Protein AF-A0A158RES5-F1 (afdb_monomer)

Mean predicted aligned error: 5.34 Å

Structure (mmCIF, N/CA/C/O backbone):
data_AF-A0A158RES5-F1
#
_entry.id   AF-A0A158RES5-F1
#
loop_
_atom_site.group_PDB
_atom_site.id
_atom_site.type_symbol
_atom_site.label_atom_id
_atom_site.label_alt_id
_atom_site.label_comp_id
_atom_site.label_asym_id
_atom_site.label_entity_id
_atom_site.label_seq_id
_atom_site.pdbx_PDB_ins_code
_atom_site.Cartn_x
_atom_site.Cartn_y
_atom_site.Cartn_z
_atom_site.occupancy
_atom_site.B_iso_or_equiv
_atom_site.auth_seq_id
_atom_site.auth_comp_id
_atom_site.auth_asym_id
_atom_site.auth_atom_id
_atom_site.pdbx_PDB_model_num
ATOM 1 N N . MET A 1 1 ? 15.993 -7.087 -21.458 1.00 56.41 1 MET A N 1
ATOM 2 C CA . MET A 1 1 ? 15.256 -6.931 -20.179 1.00 56.41 1 MET A CA 1
ATOM 3 C C . MET A 1 1 ? 13.741 -7.045 -20.355 1.00 56.41 1 MET A C 1
ATOM 5 O O . MET A 1 1 ? 13.146 -7.804 -19.610 1.00 56.41 1 MET A O 1
ATOM 9 N N . LEU A 1 2 ? 13.114 -6.375 -21.338 1.00 61.41 2 LEU A N 1
ATOM 10 C CA . LEU A 1 2 ? 11.662 -6.517 -21.583 1.00 61.41 2 LEU A CA 1
ATOM 11 C C . LEU A 1 2 ? 11.231 -7.949 -21.962 1.00 61.41 2 LEU A C 1
ATOM 13 O O . LEU A 1 2 ? 10.140 -8.362 -21.585 1.00 61.41 2 LEU A O 1
ATOM 17 N N . LEU A 1 3 ? 12.091 -8.709 -22.654 1.00 82.56 3 LEU A N 1
ATOM 18 C CA . LEU A 1 3 ? 11.831 -10.115 -22.995 1.00 82.56 3 LEU A CA 1
ATOM 19 C C . LEU A 1 3 ? 11.731 -11.003 -21.743 1.00 82.56 3 LEU A C 1
ATOM 21 O O . LEU A 1 3 ? 10.726 -11.679 -21.580 1.00 82.56 3 LEU A O 1
ATOM 25 N N . LEU A 1 4 ? 12.687 -10.886 -20.812 1.00 92.56 4 LEU A N 1
ATOM 26 C CA . LEU A 1 4 ? 12.715 -11.667 -19.566 1.00 92.56 4 LEU A CA 1
ATOM 27 C C . LEU A 1 4 ? 11.441 -11.492 -18.729 1.00 92.56 4 LEU A C 1
ATOM 29 O O . LEU A 1 4 ? 10.850 -12.469 -18.288 1.00 92.56 4 LEU A O 1
ATOM 33 N N . VAL A 1 5 ? 10.990 -10.250 -18.523 1.00 94.25 5 VAL A N 1
ATOM 34 C CA . VAL A 1 5 ? 9.768 -9.997 -17.737 1.00 94.25 5 VAL A CA 1
ATOM 35 C C . VAL A 1 5 ? 8.529 -10.515 -18.468 1.00 94.25 5 VAL A C 1
ATOM 37 O O . VAL A 1 5 ? 7.623 -11.047 -17.836 1.00 94.25 5 VAL A O 1
ATOM 40 N N . SER A 1 6 ? 8.487 -10.385 -19.798 1.00 94.06 6 SER A N 1
ATOM 41 C CA . SER A 1 6 ? 7.347 -10.860 -20.593 1.00 94.06 6 SER A CA 1
ATOM 42 C C . SER A 1 6 ? 7.199 -12.381 -20.534 1.00 94.06 6 SER A C 1
ATOM 44 O O . SER A 1 6 ? 6.080 -12.866 -20.417 1.00 94.06 6 SER A O 1
ATOM 46 N N . GLU A 1 7 ? 8.314 -13.110 -20.573 1.00 94.62 7 GLU A N 1
ATOM 47 C CA . GLU A 1 7 ? 8.351 -14.571 -20.472 1.00 94.62 7 GLU A CA 1
ATOM 48 C C . GLU A 1 7 ? 7.876 -15.048 -19.094 1.00 94.62 7 GLU A C 1
ATOM 50 O O . GLU A 1 7 ? 6.905 -15.798 -19.013 1.00 94.62 7 GLU A O 1
ATOM 55 N N . VAL A 1 8 ? 8.432 -14.491 -18.008 1.00 95.75 8 VAL A N 1
ATOM 56 C CA . VAL A 1 8 ? 7.995 -14.799 -16.632 1.00 95.75 8 VAL A CA 1
ATOM 57 C C . VAL A 1 8 ? 6.494 -14.563 -16.445 1.00 95.75 8 VAL A C 1
ATOM 59 O O . VAL A 1 8 ? 5.806 -15.382 -15.839 1.00 95.75 8 VAL A O 1
ATOM 62 N N . LEU A 1 9 ? 5.960 -13.453 -16.967 1.00 96.25 9 LEU A N 1
ATOM 63 C CA . LEU A 1 9 ? 4.530 -13.159 -16.866 1.00 96.25 9 LEU A CA 1
ATOM 64 C C . LEU A 1 9 ? 3.676 -14.130 -17.693 1.00 96.25 9 LEU A C 1
ATOM 66 O O . LEU A 1 9 ? 2.599 -14.512 -17.246 1.00 96.25 9 LEU A O 1
ATOM 70 N N . SER A 1 10 ? 4.150 -14.566 -18.863 1.00 95.19 10 SER A N 1
ATOM 71 C CA . SER A 1 10 ? 3.418 -15.530 -19.695 1.00 95.19 10 SER A CA 1
ATOM 72 C C . SER A 1 10 ? 3.285 -16.910 -19.040 1.00 95.19 10 SER A C 1
ATOM 74 O O . SER A 1 10 ? 2.313 -17.619 -19.294 1.00 95.19 10 SER A O 1
ATOM 76 N N . GLU A 1 11 ? 4.216 -17.256 -18.149 1.00 96.31 11 GLU A N 1
ATOM 77 C CA . GLU A 1 11 ? 4.260 -18.542 -17.449 1.00 96.31 11 GLU A CA 1
ATOM 78 C C . GLU A 1 11 ? 3.623 -18.511 -16.049 1.00 96.31 11 GLU A C 1
ATOM 80 O O . GLU A 1 11 ? 3.346 -19.565 -15.478 1.00 96.31 11 GLU A O 1
ATOM 85 N N . CYS A 1 12 ? 3.361 -17.333 -15.466 1.00 95.69 12 CYS A N 1
ATOM 86 C CA . CYS A 1 12 ? 2.989 -17.232 -14.047 1.00 95.69 12 CYS A CA 1
ATOM 87 C C . CYS A 1 12 ? 1.551 -17.677 -13.720 1.00 95.69 12 CYS A C 1
ATOM 89 O O . CYS A 1 12 ? 1.225 -17.879 -12.550 1.00 95.69 12 CYS A O 1
ATOM 91 N N . GLY A 1 13 ? 0.677 -17.805 -14.725 1.00 96.12 13 GLY A N 1
ATOM 92 C CA . GLY A 1 13 ? -0.711 -18.257 -14.557 1.00 96.12 13 GLY A CA 1
ATOM 93 C C . GLY A 1 13 ? -1.642 -17.280 -13.822 1.00 96.12 13 GLY A C 1
ATOM 94 O O . GLY A 1 13 ? -2.779 -17.638 -13.514 1.00 96.12 13 GLY A O 1
ATOM 95 N N . VAL A 1 14 ? -1.196 -16.050 -13.546 1.00 95.88 14 VAL A N 1
ATOM 96 C CA . VAL A 1 14 ? -1.985 -14.999 -12.880 1.00 95.88 14 VAL A CA 1
ATOM 97 C C . VAL A 1 14 ? -2.350 -13.915 -13.898 1.00 95.88 14 VAL A C 1
ATOM 99 O O . VAL A 1 14 ? -1.476 -13.507 -14.655 1.00 95.88 14 VAL A O 1
ATOM 102 N N . PRO A 1 15 ? -3.592 -13.392 -13.934 1.00 97.19 15 PRO A N 1
ATOM 103 C CA . PRO A 1 15 ? -3.931 -12.257 -14.791 1.00 97.19 15 PRO A CA 1
ATOM 104 C C . PRO A 1 15 ? -3.042 -11.043 -14.501 1.00 97.19 15 PRO A C 1
ATOM 106 O O . PRO A 1 15 ? -2.903 -10.628 -13.351 1.00 97.19 15 PRO A O 1
ATOM 109 N N . TYR A 1 16 ? -2.465 -10.450 -15.545 1.00 97.38 16 TYR A N 1
ATOM 110 C CA . TYR A 1 16 ? -1.537 -9.331 -15.411 1.00 97.38 16 TYR A CA 1
ATOM 111 C C . TYR A 1 16 ? -1.765 -8.263 -16.480 1.00 97.38 16 TYR A C 1
ATOM 113 O O . TYR A 1 16 ? -2.372 -8.491 -17.523 1.00 97.38 16 TYR A O 1
ATOM 121 N N . THR A 1 17 ? -1.228 -7.073 -16.226 1.00 97.44 17 THR A N 1
ATOM 122 C CA . THR A 1 17 ? -1.008 -6.047 -17.246 1.00 97.44 17 THR A CA 1
ATOM 123 C C . THR A 1 17 ? 0.456 -5.637 -17.189 1.00 97.44 17 THR A C 1
ATOM 125 O O . THR A 1 17 ? 0.935 -5.160 -16.163 1.00 97.44 17 THR A O 1
ATOM 128 N N . HIS A 1 18 ? 1.182 -5.847 -18.287 1.00 97.00 18 HIS A N 1
ATOM 129 C CA . HIS A 1 18 ? 2.601 -5.517 -18.370 1.00 97.00 18 HIS A CA 1
ATOM 130 C C . HIS A 1 18 ? 2.767 -4.053 -18.798 1.00 97.00 18 HIS A C 1
ATOM 132 O O . HIS A 1 18 ? 2.520 -3.692 -19.948 1.00 97.00 18 HIS A O 1
ATOM 138 N N . LEU A 1 19 ? 3.175 -3.202 -17.856 1.00 97.19 19 LEU A N 1
ATOM 139 C CA . LEU A 1 19 ? 3.424 -1.778 -18.074 1.00 97.19 19 LEU A CA 1
ATOM 140 C C . LEU A 1 19 ? 4.908 -1.457 -17.911 1.00 97.19 19 LEU A C 1
ATOM 142 O O . LEU A 1 19 ? 5.635 -2.131 -17.187 1.00 97.19 19 LEU A O 1
ATOM 146 N N . PHE A 1 20 ? 5.345 -0.365 -18.534 1.00 95.88 20 PHE A N 1
ATOM 147 C CA . PHE A 1 20 ? 6.705 0.142 -18.398 1.00 95.88 20 PHE A CA 1
ATOM 148 C C . PHE A 1 20 ? 6.708 1.662 -18.223 1.00 95.88 20 PHE A C 1
ATOM 150 O O . PHE A 1 20 ? 5.947 2.389 -18.866 1.00 95.88 20 PHE A O 1
ATOM 157 N N . ALA A 1 21 ? 7.609 2.140 -17.367 1.00 94.88 21 ALA A N 1
ATOM 158 C CA . ALA A 1 21 ? 7.950 3.547 -17.242 1.00 94.88 21 ALA A CA 1
ATOM 159 C C . ALA A 1 21 ? 9.436 3.685 -16.906 1.00 94.88 21 ALA A C 1
ATOM 161 O O . ALA A 1 21 ? 9.950 3.000 -16.018 1.00 94.88 21 ALA A O 1
ATOM 162 N N . MET A 1 22 ? 10.125 4.596 -17.591 1.00 92.38 22 MET A N 1
ATOM 163 C CA . MET A 1 22 ? 11.518 4.907 -17.293 1.00 92.38 22 MET A CA 1
ATOM 164 C C . MET A 1 22 ? 11.594 5.877 -16.112 1.00 92.38 22 MET A C 1
ATOM 166 O O . MET A 1 22 ? 10.959 6.932 -16.116 1.00 92.38 22 MET A O 1
ATOM 170 N N . SER A 1 23 ? 12.395 5.541 -15.102 1.00 89.12 23 SER A N 1
ATOM 171 C CA . SER A 1 23 ? 12.674 6.467 -14.005 1.00 89.12 23 SER A CA 1
ATOM 172 C C . SER A 1 23 ? 13.553 7.621 -14.504 1.00 89.12 23 SER A C 1
ATOM 174 O O . SER A 1 23 ? 14.585 7.362 -15.127 1.00 89.12 23 SER A O 1
ATOM 176 N N . PRO A 1 24 ? 13.210 8.890 -14.219 1.00 85.19 24 PRO A N 1
ATOM 177 C CA . PRO A 1 24 ? 14.025 10.021 -14.642 1.00 85.19 24 PRO A CA 1
ATOM 178 C C . PRO A 1 24 ? 15.395 9.993 -13.955 1.00 85.19 24 PRO A C 1
ATOM 180 O O . PRO A 1 24 ? 15.509 9.679 -12.766 1.00 85.19 24 PRO A O 1
ATOM 183 N N . PHE A 1 25 ? 16.442 10.386 -14.683 1.00 79.44 25 PHE A N 1
ATOM 184 C CA . PHE A 1 25 ? 17.778 10.525 -14.108 1.00 79.44 25 PHE A CA 1
ATOM 185 C C . PHE A 1 25 ? 17.800 11.640 -13.051 1.00 79.44 25 PHE A C 1
ATOM 187 O O . PHE A 1 25 ? 17.408 12.775 -13.320 1.00 79.44 25 PHE A O 1
ATOM 194 N N . ARG A 1 26 ? 18.283 11.339 -11.837 1.00 71.56 26 ARG A N 1
ATOM 195 C CA . ARG A 1 26 ? 18.435 12.325 -10.752 1.00 71.56 26 ARG A CA 1
ATOM 196 C C . ARG A 1 26 ? 19.781 12.176 -10.043 1.00 71.56 26 ARG A C 1
ATOM 198 O O . ARG A 1 26 ? 20.106 11.098 -9.557 1.00 71.56 26 ARG A O 1
ATOM 205 N N . ARG A 1 27 ? 20.529 13.286 -9.930 1.00 61.66 27 ARG A N 1
ATOM 206 C CA . ARG A 1 27 ? 21.869 13.346 -9.299 1.00 61.66 27 ARG A CA 1
ATOM 207 C C . ARG A 1 27 ? 21.879 13.224 -7.771 1.00 61.66 27 ARG A C 1
ATOM 209 O O . ARG A 1 27 ? 22.915 12.873 -7.227 1.00 61.66 27 ARG A O 1
ATOM 216 N N . ARG A 1 28 ? 20.790 13.579 -7.075 1.00 68.94 28 ARG A N 1
ATOM 217 C CA . ARG A 1 28 ? 20.762 13.674 -5.598 1.00 68.94 28 ARG A CA 1
ATOM 218 C C . ARG A 1 28 ? 20.103 12.459 -4.939 1.00 68.94 28 ARG A C 1
ATOM 220 O O . ARG A 1 28 ? 20.790 11.518 -4.571 1.00 68.94 28 ARG A O 1
ATOM 227 N N . LYS A 1 29 ? 18.773 12.476 -4.783 1.00 63.56 29 LYS A N 1
ATOM 228 C CA . LYS A 1 29 ? 18.003 11.387 -4.159 1.00 63.56 29 LYS A CA 1
ATOM 229 C C . LYS A 1 29 ? 17.303 10.555 -5.226 1.00 63.56 29 LYS A C 1
ATOM 231 O O . LYS A 1 29 ? 16.537 11.092 -6.027 1.00 63.56 29 LYS A O 1
ATOM 236 N N . ARG A 1 30 ? 17.558 9.247 -5.219 1.00 68.00 30 ARG A N 1
ATOM 237 C CA . ARG A 1 30 ? 16.837 8.279 -6.048 1.00 68.00 30 ARG A CA 1
ATOM 238 C C . ARG A 1 30 ? 15.548 7.886 -5.332 1.00 68.00 30 ARG A C 1
ATOM 240 O O . ARG A 1 30 ? 15.571 7.002 -4.485 1.00 68.00 30 ARG A O 1
ATOM 247 N N . VAL A 1 31 ? 14.443 8.547 -5.671 1.00 79.62 31 VAL A N 1
ATOM 248 C CA . VAL A 1 31 ? 13.109 7.996 -5.394 1.00 79.62 31 VAL A CA 1
ATOM 249 C C . VAL A 1 31 ? 12.902 6.839 -6.362 1.00 79.62 31 VAL A C 1
ATOM 251 O O . VAL A 1 31 ? 13.029 7.027 -7.574 1.00 79.62 31 VAL A O 1
ATOM 254 N N . ARG A 1 32 ? 12.672 5.639 -5.831 1.00 86.12 32 ARG A N 1
ATOM 255 C CA . ARG A 1 32 ? 12.447 4.429 -6.627 1.00 86.12 32 ARG A CA 1
ATOM 256 C C . ARG A 1 32 ? 10.947 4.192 -6.777 1.00 86.12 32 ARG A C 1
ATOM 258 O O . ARG A 1 32 ? 10.169 4.547 -5.895 1.00 86.12 32 ARG A O 1
ATOM 265 N N . GLY A 1 33 ? 10.542 3.626 -7.908 1.00 90.81 33 GLY A N 1
ATOM 266 C CA . GLY A 1 33 ? 9.168 3.176 -8.127 1.00 90.81 33 GLY A CA 1
ATOM 267 C C . GLY A 1 33 ? 8.147 4.260 -8.490 1.00 90.81 33 GLY A C 1
ATOM 268 O O . GLY A 1 33 ? 7.117 3.914 -9.054 1.00 90.81 33 GLY A O 1
ATOM 269 N N . SER A 1 34 ? 8.382 5.560 -8.243 1.00 93.88 34 SER A N 1
ATOM 270 C CA . SER A 1 34 ? 7.344 6.590 -8.474 1.00 93.88 34 SER A CA 1
ATOM 271 C C . SER A 1 34 ? 6.824 6.634 -9.915 1.00 93.88 34 SER A C 1
ATOM 273 O O . SER A 1 34 ? 5.619 6.761 -10.118 1.00 93.88 34 SER A O 1
ATOM 275 N N . ALA A 1 35 ? 7.698 6.501 -10.923 1.00 94.44 35 ALA A N 1
ATOM 276 C CA . ALA A 1 35 ? 7.275 6.487 -12.328 1.00 94.44 35 ALA A CA 1
ATOM 277 C C . ALA A 1 35 ? 6.365 5.285 -12.625 1.00 94.44 35 ALA A C 1
ATOM 279 O O . ALA A 1 35 ? 5.349 5.416 -13.301 1.00 94.44 35 ALA A O 1
ATOM 280 N N . GLN A 1 36 ? 6.735 4.124 -12.087 1.00 96.56 36 GLN A N 1
ATOM 281 C CA . GLN A 1 36 ? 6.081 2.842 -12.319 1.00 96.56 36 GLN A CA 1
ATOM 282 C C . GLN A 1 36 ? 4.740 2.768 -11.579 1.00 96.56 36 GLN A C 1
ATOM 284 O O . GLN A 1 36 ? 3.725 2.444 -12.191 1.00 96.56 36 GLN A O 1
ATOM 289 N N . ARG A 1 37 ? 4.698 3.187 -10.306 1.00 97.56 37 ARG A N 1
ATOM 290 C CA . ARG A 1 37 ? 3.453 3.315 -9.532 1.00 97.56 37 ARG A CA 1
ATOM 291 C C . ARG A 1 37 ? 2.481 4.282 -10.208 1.00 97.56 37 ARG A C 1
ATOM 293 O O . ARG A 1 37 ? 1.310 3.956 -10.373 1.00 97.56 37 ARG A O 1
ATOM 300 N N . ASN A 1 38 ? 2.969 5.431 -10.685 1.00 97.56 38 ASN A N 1
ATOM 301 C CA . ASN A 1 38 ? 2.143 6.377 -11.442 1.00 97.56 38 ASN A CA 1
ATOM 302 C C . ASN A 1 38 ? 1.619 5.786 -12.758 1.00 97.56 38 ASN A C 1
ATOM 304 O O . ASN A 1 38 ? 0.492 6.093 -13.138 1.00 97.56 38 ASN A O 1
ATOM 308 N N . LYS A 1 39 ? 2.393 4.925 -13.433 1.00 98.06 39 LYS A N 1
ATOM 309 C CA . LYS A 1 39 ? 1.930 4.236 -14.645 1.00 98.06 39 LYS A CA 1
ATOM 310 C C . LYS A 1 39 ? 0.798 3.250 -14.346 1.00 98.06 39 LYS A C 1
ATOM 312 O O . LYS A 1 39 ? -0.164 3.193 -15.104 1.00 98.06 39 LYS A O 1
ATOM 317 N N . GLY A 1 40 ? 0.870 2.544 -13.216 1.00 98.19 40 GLY A N 1
ATOM 318 C CA . GLY A 1 40 ? -0.236 1.723 -12.713 1.00 98.19 40 GLY A CA 1
ATOM 319 C C . GLY A 1 40 ? -1.486 2.550 -12.394 1.00 98.19 40 GLY A C 1
ATOM 320 O O . GLY A 1 40 ? -2.582 2.197 -12.819 1.00 98.19 40 GLY A O 1
ATOM 321 N N . ILE A 1 41 ? -1.328 3.700 -11.726 1.00 98.12 41 ILE A N 1
ATOM 322 C CA . ILE A 1 41 ? -2.441 4.625 -11.439 1.00 98.12 41 ILE A CA 1
ATOM 323 C C . ILE A 1 41 ? -3.089 5.147 -12.735 1.00 98.12 41 ILE A C 1
ATOM 325 O O . ILE A 1 41 ? -4.313 5.203 -12.835 1.00 98.12 41 ILE A O 1
ATOM 329 N N . GLU A 1 42 ? -2.292 5.522 -13.741 1.00 98.06 42 GLU A N 1
ATOM 330 C CA . GLU A 1 42 ? -2.791 5.937 -15.061 1.00 98.06 42 GLU A CA 1
ATOM 331 C C . GLU A 1 42 ? -3.593 4.817 -15.742 1.00 98.06 42 GLU A C 1
ATOM 333 O O . GLU A 1 42 ? -4.668 5.062 -16.294 1.00 98.06 42 GLU A O 1
ATOM 338 N N . TRP A 1 43 ? -3.110 3.577 -15.658 1.00 98.12 43 TRP A N 1
ATOM 339 C CA . TRP A 1 43 ? -3.823 2.428 -16.202 1.00 98.12 43 TRP A CA 1
ATOM 340 C C . TRP A 1 43 ? -5.179 2.222 -15.513 1.00 98.12 43 TRP A C 1
ATOM 342 O O . TRP A 1 43 ? -6.192 2.116 -16.196 1.00 98.12 43 TRP A O 1
ATOM 352 N N . ILE A 1 44 ? -5.230 2.295 -14.178 1.00 97.06 44 ILE A N 1
ATOM 353 C CA . ILE A 1 44 ? -6.484 2.195 -13.406 1.00 97.06 44 ILE A CA 1
ATOM 354 C C . ILE A 1 44 ? -7.489 3.277 -13.828 1.00 97.06 44 ILE A C 1
ATOM 356 O O . ILE A 1 44 ? -8.676 3.003 -13.969 1.00 97.06 44 ILE A O 1
ATOM 360 N N . ARG A 1 45 ? -7.027 4.508 -14.075 1.00 96.50 45 ARG A N 1
ATOM 361 C CA . ARG A 1 45 ? -7.891 5.620 -14.519 1.00 96.50 45 ARG A CA 1
ATOM 362 C C . ARG A 1 45 ? -8.484 5.418 -15.907 1.00 96.50 45 ARG A C 1
ATOM 364 O O . ARG A 1 45 ? -9.576 5.902 -16.177 1.00 96.50 45 ARG A O 1
ATOM 371 N N . THR A 1 46 ? -7.745 4.751 -16.785 1.00 96.81 46 THR A N 1
ATOM 372 C CA . THR A 1 46 ? -8.180 4.454 -18.158 1.00 96.81 46 THR A CA 1
ATOM 373 C C . THR A 1 46 ? -8.982 3.155 -18.253 1.00 96.81 46 THR A C 1
ATOM 375 O O . THR A 1 46 ? -9.626 2.922 -19.271 1.00 96.81 46 THR A O 1
ATOM 378 N N . HIS A 1 47 ? -9.003 2.359 -17.179 1.00 96.31 47 HIS A N 1
ATOM 379 C CA . HIS A 1 47 ? -9.764 1.115 -17.045 1.00 96.31 47 HIS A CA 1
ATOM 380 C C . HIS A 1 47 ? -10.597 1.134 -15.750 1.00 96.31 47 HIS A C 1
ATOM 382 O O . HIS A 1 47 ? -10.400 0.289 -14.871 1.00 96.31 47 HIS A O 1
ATOM 388 N N . PRO A 1 48 ? -11.495 2.124 -15.574 1.00 92.94 48 PRO A N 1
ATOM 389 C CA . PRO A 1 48 ? -12.275 2.237 -14.354 1.00 92.94 48 PRO A CA 1
ATOM 390 C C . PRO A 1 48 ? -13.211 1.035 -14.203 1.00 92.94 48 PRO A C 1
ATOM 392 O O . PRO A 1 48 ? -13.847 0.593 -15.160 1.00 92.94 48 PRO A O 1
ATOM 395 N N . LEU A 1 49 ? -13.322 0.536 -12.974 1.00 92.44 49 LEU A N 1
ATOM 396 C CA . LEU A 1 49 ? -14.263 -0.530 -12.648 1.00 92.44 49 LEU A CA 1
ATOM 397 C C . LEU A 1 49 ? -15.715 -0.033 -12.752 1.00 92.44 49 LEU A C 1
ATOM 399 O O . LEU A 1 49 ? -15.984 1.136 -12.442 1.00 92.44 49 LEU A O 1
ATOM 403 N N . PRO A 1 50 ? -16.668 -0.908 -13.123 1.00 93.38 50 PRO A N 1
ATOM 404 C CA . PRO A 1 50 ? -18.089 -0.603 -13.030 1.00 93.38 50 PRO A CA 1
ATOM 405 C C . PRO A 1 50 ? -18.479 -0.151 -11.618 1.00 93.38 50 PRO A C 1
ATOM 407 O O . PRO A 1 50 ? -17.944 -0.636 -10.624 1.00 93.38 50 PRO A O 1
ATOM 410 N N . ASN A 1 51 ? -19.480 0.727 -11.503 1.00 87.06 51 ASN A N 1
ATOM 411 C CA . ASN A 1 51 ? -19.946 1.236 -10.202 1.00 87.06 51 ASN A CA 1
ATOM 412 C C . ASN A 1 51 ? -20.469 0.142 -9.250 1.00 87.06 51 ASN A C 1
ATOM 414 O O . ASN A 1 51 ? -20.604 0.396 -8.054 1.00 87.06 51 ASN A O 1
ATOM 418 N N . THR A 1 52 ? -20.797 -1.036 -9.782 1.00 91.44 52 THR A N 1
ATOM 419 C CA . THR A 1 52 ? -21.252 -2.225 -9.051 1.00 91.44 52 THR A CA 1
ATOM 420 C C . THR A 1 52 ? -20.107 -3.080 -8.513 1.00 91.44 52 THR A C 1
ATOM 422 O O . THR A 1 52 ? -20.351 -3.994 -7.731 1.00 91.44 52 THR A O 1
ATOM 425 N N . GLU A 1 53 ? -18.870 -2.810 -8.927 1.00 92.50 53 GLU A N 1
ATOM 426 C CA . GLU A 1 53 ? -17.691 -3.582 -8.555 1.00 92.50 53 GLU A CA 1
ATOM 427 C C . GLU A 1 53 ? -16.793 -2.815 -7.585 1.00 92.50 53 GLU A C 1
ATOM 429 O O . GLU A 1 53 ? -16.757 -1.583 -7.537 1.00 92.50 53 GLU A O 1
ATOM 434 N N . LYS A 1 54 ? -16.040 -3.579 -6.792 1.00 93.81 54 LYS A N 1
ATOM 435 C CA . LYS A 1 54 ? -15.094 -3.060 -5.809 1.00 93.81 54 LYS A CA 1
ATOM 436 C C . LYS A 1 54 ? -13.699 -3.572 -6.135 1.00 93.81 54 LYS A C 1
ATOM 438 O O . LYS A 1 54 ? -13.464 -4.776 -6.129 1.00 93.81 54 LYS A O 1
ATOM 443 N N . GLY A 1 55 ? -12.779 -2.643 -6.372 1.00 96.75 55 GLY A N 1
ATOM 444 C CA . GLY A 1 55 ? -11.360 -2.927 -6.566 1.00 96.75 55 GLY A CA 1
ATOM 445 C C . GLY A 1 55 ? -10.519 -2.323 -5.458 1.00 96.75 55 GLY A C 1
ATOM 446 O O . GLY A 1 55 ? -10.829 -1.242 -4.957 1.00 96.75 55 GLY A O 1
ATOM 447 N N . ILE A 1 56 ? -9.437 -3.008 -5.107 1.00 98.31 56 ILE A N 1
ATOM 448 C CA . ILE A 1 56 ? -8.470 -2.570 -4.101 1.00 98.31 56 ILE A CA 1
ATOM 449 C C . ILE A 1 56 ? -7.111 -2.420 -4.772 1.00 98.31 56 ILE A C 1
ATOM 451 O O . ILE A 1 56 ? -6.702 -3.276 -5.553 1.00 98.31 56 ILE A O 1
ATOM 455 N N . VAL A 1 57 ? -6.420 -1.329 -4.462 1.00 98.56 57 VAL A N 1
ATOM 456 C CA . VAL A 1 57 ? -5.049 -1.070 -4.895 1.00 98.56 57 VAL A CA 1
ATOM 457 C C . VAL A 1 57 ? -4.134 -1.222 -3.694 1.00 98.56 57 VAL A C 1
ATOM 459 O O . VAL A 1 57 ? -4.314 -0.551 -2.676 1.00 98.56 57 VAL A O 1
ATOM 462 N N . PHE A 1 58 ? -3.138 -2.086 -3.850 1.00 98.69 58 PHE A N 1
ATOM 463 C CA . PHE A 1 58 ? -2.054 -2.301 -2.905 1.00 98.69 58 PHE A CA 1
ATOM 464 C C . PHE A 1 58 ? -0.720 -2.105 -3.630 1.00 98.69 58 PHE A C 1
ATOM 466 O O . PHE A 1 58 ? -0.515 -2.667 -4.707 1.00 98.69 58 PHE A O 1
ATOM 473 N N . PHE A 1 59 ? 0.168 -1.282 -3.074 1.00 98.19 59 PHE A N 1
ATOM 474 C CA . PHE A 1 59 ? 1.486 -1.022 -3.652 1.00 98.19 59 PHE A CA 1
ATOM 475 C C . PHE A 1 59 ? 2.497 -2.024 -3.087 1.00 98.19 59 PHE A C 1
ATOM 477 O O . PHE A 1 59 ? 3.045 -1.810 -2.010 1.00 98.19 59 PHE A O 1
ATOM 484 N N . ALA A 1 60 ? 2.719 -3.118 -3.818 1.00 97.94 60 ALA A N 1
ATOM 485 C CA . ALA A 1 60 ? 3.643 -4.181 -3.436 1.00 97.94 60 ALA A CA 1
ATOM 486 C C . ALA A 1 60 ? 4.983 -4.049 -4.180 1.00 97.94 60 ALA A C 1
ATOM 488 O O . ALA A 1 60 ? 5.014 -4.152 -5.408 1.00 97.94 60 ALA A O 1
ATOM 489 N N . ASP A 1 61 ? 6.069 -3.806 -3.444 1.00 96.75 61 ASP A N 1
ATOM 490 C CA . ASP A 1 61 ? 7.433 -3.843 -3.979 1.00 96.75 61 ASP A CA 1
ATOM 491 C C . ASP A 1 61 ? 7.888 -5.314 -4.156 1.00 96.75 61 ASP A C 1
ATOM 493 O O . ASP A 1 61 ? 7.387 -6.227 -3.498 1.00 96.75 61 ASP A O 1
ATOM 497 N N . ASP A 1 62 ? 8.803 -5.567 -5.093 1.00 96.50 62 ASP A N 1
ATOM 498 C CA . ASP A 1 62 ? 9.137 -6.910 -5.601 1.00 96.50 62 ASP A CA 1
ATOM 499 C C . ASP A 1 62 ? 10.038 -7.749 -4.680 1.00 96.50 62 ASP A C 1
ATOM 501 O O . ASP A 1 62 ? 10.188 -8.953 -4.889 1.00 96.50 62 ASP A O 1
ATOM 505 N N . ASP A 1 63 ? 10.632 -7.132 -3.661 1.00 96.81 63 ASP A N 1
ATOM 506 C CA . ASP A 1 63 ? 11.559 -7.761 -2.718 1.00 96.81 63 ASP A CA 1
ATOM 507 C C . ASP A 1 63 ? 10.952 -8.051 -1.339 1.00 96.81 63 ASP A C 1
ATOM 509 O O . ASP A 1 63 ? 11.550 -8.776 -0.541 1.00 96.81 63 ASP A O 1
ATOM 513 N N . ASN A 1 64 ? 9.769 -7.502 -1.071 1.00 98.38 64 ASN A N 1
ATOM 514 C CA . ASN A 1 64 ? 9.037 -7.662 0.176 1.00 98.38 64 ASN A CA 1
ATOM 515 C C . ASN A 1 64 ? 8.468 -9.086 0.321 1.00 98.38 64 ASN A C 1
ATOM 517 O O . ASN A 1 64 ? 8.362 -9.864 -0.627 1.00 98.38 64 ASN A O 1
ATOM 521 N N . THR A 1 65 ? 8.049 -9.439 1.537 1.00 98.69 65 THR A N 1
ATOM 522 C CA . THR A 1 65 ? 7.411 -10.729 1.832 1.00 98.69 65 THR A CA 1
ATOM 523 C C . THR A 1 65 ? 5.977 -10.524 2.300 1.00 98.69 65 THR A C 1
ATOM 525 O O . THR A 1 65 ? 5.719 -9.745 3.219 1.00 98.69 65 THR A O 1
ATOM 528 N N . TYR A 1 66 ? 5.050 -11.268 1.695 1.00 98.62 66 TYR A N 1
ATOM 529 C CA . TYR A 1 66 ? 3.611 -11.134 1.912 1.00 98.62 66 TYR A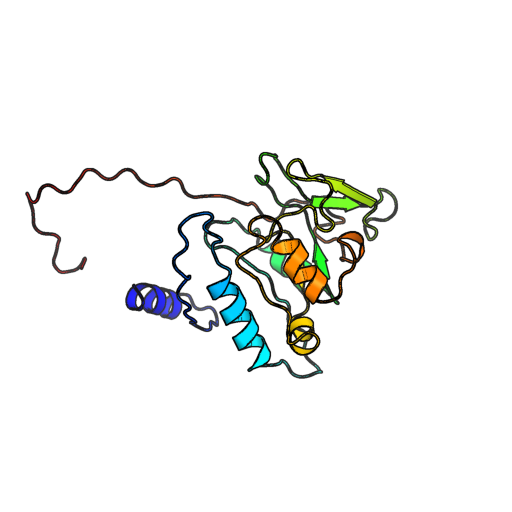 CA 1
ATOM 530 C C . TYR A 1 66 ? 3.009 -12.460 2.376 1.00 98.62 66 TYR A C 1
ATOM 532 O O . TYR A 1 66 ? 3.065 -13.460 1.659 1.00 98.62 66 TYR A O 1
ATOM 540 N N . ASP A 1 67 ? 2.402 -12.474 3.561 1.00 98.62 67 ASP A N 1
ATOM 541 C CA . ASP A 1 67 ? 1.547 -13.584 3.979 1.00 98.62 67 ASP A CA 1
ATOM 542 C C . ASP A 1 67 ? 0.234 -13.526 3.182 1.00 98.62 67 ASP A C 1
ATOM 544 O O . ASP A 1 67 ? -0.412 -12.475 3.188 1.00 98.62 67 ASP A O 1
ATOM 548 N N . PRO A 1 68 ? -0.226 -14.618 2.538 1.00 98.31 68 PRO A N 1
ATOM 549 C CA . PRO A 1 68 ? -1.442 -14.602 1.725 1.00 98.31 68 PRO A CA 1
ATOM 550 C C . PRO A 1 68 ? -2.692 -14.055 2.433 1.00 98.31 68 PRO A C 1
ATOM 552 O O . PRO A 1 68 ? -3.598 -13.531 1.780 1.00 98.31 68 PRO A O 1
ATOM 555 N N . ARG A 1 69 ? -2.751 -14.130 3.769 1.00 98.56 69 ARG A N 1
ATOM 556 C CA . ARG A 1 69 ? -3.859 -13.585 4.564 1.00 98.56 69 ARG A CA 1
ATOM 557 C C . ARG A 1 69 ? -4.007 -12.074 4.408 1.00 98.56 69 ARG A C 1
ATOM 559 O O . ARG A 1 69 ? -5.133 -11.592 4.494 1.00 98.56 69 ARG A O 1
ATOM 566 N N . ILE A 1 70 ? -2.941 -11.328 4.101 1.00 98.69 70 ILE A N 1
ATOM 567 C CA . ILE A 1 70 ? -3.050 -9.879 3.881 1.00 98.69 70 ILE A CA 1
ATOM 568 C C . ILE A 1 70 ? -3.994 -9.539 2.721 1.00 98.69 70 ILE A C 1
ATOM 570 O O . ILE A 1 70 ? -4.740 -8.562 2.786 1.00 98.69 70 ILE A O 1
ATOM 574 N N . PHE A 1 71 ? -4.046 -10.384 1.686 1.00 98.38 71 PHE A N 1
ATOM 575 C CA . PHE A 1 71 ? -4.936 -10.189 0.539 1.00 98.38 71 PHE A CA 1
ATOM 576 C C . PHE A 1 71 ? -6.409 -10.455 0.878 1.00 98.38 71 PHE A C 1
ATOM 578 O O . PHE A 1 71 ? -7.300 -9.938 0.201 1.00 98.38 71 PHE A O 1
ATOM 585 N N . ILE A 1 72 ? -6.680 -11.235 1.928 1.00 98.25 72 ILE A N 1
ATOM 586 C CA . ILE A 1 72 ? -8.030 -11.413 2.478 1.00 98.25 72 ILE A CA 1
ATOM 587 C C . ILE A 1 72 ? -8.420 -10.184 3.301 1.00 98.25 72 ILE A C 1
ATOM 589 O O . ILE A 1 72 ? -9.502 -9.634 3.101 1.00 98.25 72 ILE A O 1
ATOM 593 N N . GLU A 1 73 ? -7.511 -9.705 4.152 1.00 98.44 73 GLU A N 1
ATOM 594 C CA . GLU A 1 73 ? -7.711 -8.518 4.990 1.00 98.44 73 GLU A CA 1
ATOM 595 C C . GLU A 1 73 ? -8.060 -7.273 4.154 1.00 98.44 73 GLU A C 1
ATOM 597 O O . GLU A 1 73 ? -9.095 -6.632 4.374 1.00 98.44 73 GLU A O 1
ATOM 602 N N . MET A 1 74 ? -7.246 -6.960 3.137 1.00 98.44 74 MET A N 1
ATOM 603 C CA . MET A 1 74 ? -7.425 -5.752 2.318 1.00 98.44 74 MET A CA 1
ATOM 604 C C . MET A 1 74 ? -8.653 -5.803 1.399 1.00 98.44 74 MET A C 1
ATOM 606 O O . MET A 1 74 ? -9.154 -4.764 0.981 1.00 98.44 74 MET A O 1
ATOM 610 N N . ARG A 1 75 ? -9.190 -6.993 1.086 1.00 97.62 75 ARG A N 1
ATOM 611 C CA . ARG A 1 75 ? -10.342 -7.145 0.174 1.00 97.62 75 ARG A CA 1
ATOM 612 C C . ARG A 1 75 ? -11.590 -6.413 0.680 1.00 97.62 75 ARG A C 1
ATOM 614 O O . ARG A 1 75 ? -12.450 -6.010 -0.101 1.00 97.62 75 ARG A O 1
ATOM 621 N N . THR A 1 76 ? -11.689 -6.233 1.995 1.00 97.00 76 THR A N 1
ATOM 622 C CA . THR A 1 76 ? -12.844 -5.606 2.648 1.00 97.00 76 THR A CA 1
ATOM 623 C C . THR A 1 76 ? -12.749 -4.083 2.758 1.00 97.00 76 THR A C 1
ATOM 625 O O . THR A 1 76 ? -13.755 -3.454 3.077 1.00 97.00 76 THR A O 1
ATOM 628 N N . THR A 1 77 ? -11.610 -3.470 2.431 1.00 98.44 77 THR A N 1
ATOM 629 C CA . THR A 1 77 ? -11.343 -2.026 2.581 1.00 98.44 77 THR A CA 1
ATOM 630 C C . THR A 1 77 ? -12.372 -1.153 1.875 1.00 98.44 77 THR A C 1
ATOM 632 O O . THR A 1 77 ? -12.556 -1.279 0.670 1.00 98.44 77 THR A O 1
ATOM 635 N N . GLN A 1 78 ? -13.080 -0.281 2.590 1.00 97.31 78 GLN A N 1
ATOM 636 C CA . GLN A 1 78 ? -14.107 0.590 2.011 1.00 97.31 78 GLN A CA 1
ATOM 637 C C . GLN A 1 78 ? -13.491 1.782 1.292 1.00 97.31 78 GLN A C 1
ATOM 639 O O . GLN A 1 78 ? -13.773 1.985 0.110 1.00 97.31 78 GLN A O 1
ATOM 644 N N . LEU A 1 79 ? -12.626 2.528 1.981 1.00 98.06 79 LEU A N 1
ATOM 645 C CA . LEU A 1 79 ? -11.899 3.664 1.406 1.00 98.06 79 LEU A CA 1
ATOM 646 C C . LEU A 1 79 ? -10.395 3.437 1.480 1.00 98.06 79 LEU A C 1
ATOM 648 O O . LEU A 1 79 ? -9.724 3.403 0.450 1.00 98.06 79 LEU A O 1
ATOM 652 N N . GLY A 1 80 ? -9.876 3.242 2.686 1.00 98.62 80 GLY A N 1
ATOM 653 C CA . GLY A 1 80 ? -8.465 3.005 2.941 1.00 98.62 80 GLY A CA 1
ATOM 654 C C . GLY A 1 80 ? -8.296 2.185 4.207 1.00 98.62 80 GLY A C 1
ATOM 655 O O . GLY A 1 80 ? -9.097 2.279 5.132 1.00 98.62 80 GLY A O 1
ATOM 656 N N . SER A 1 81 ? -7.269 1.350 4.228 1.00 98.81 81 SER A N 1
ATOM 657 C CA . SER A 1 81 ? -6.984 0.443 5.335 1.00 98.81 81 SER A CA 1
ATOM 658 C C . SER A 1 81 ? -5.502 0.393 5.633 1.00 98.81 81 SER A C 1
ATOM 660 O O . SER A 1 81 ? -4.705 0.563 4.712 1.00 98.81 81 SER A O 1
ATOM 662 N N . THR A 1 82 ? -5.142 0.075 6.873 1.00 98.88 82 THR A N 1
ATOM 663 C CA . THR A 1 82 ? -3.748 -0.043 7.307 1.00 98.88 82 THR A CA 1
ATOM 664 C C . THR A 1 82 ? -3.508 -1.240 8.228 1.00 98.88 82 THR A C 1
ATOM 666 O O . THR A 1 82 ? -4.446 -1.812 8.787 1.00 98.88 82 THR A O 1
ATOM 669 N N . TRP A 1 83 ? -2.246 -1.647 8.349 1.00 98.81 83 TRP A N 1
ATOM 670 C CA . TRP A 1 83 ? -1.771 -2.752 9.183 1.00 98.81 83 TRP A CA 1
ATOM 671 C C . TRP A 1 83 ? -0.281 -2.575 9.537 1.00 98.81 83 TRP A C 1
ATOM 673 O O . TRP A 1 83 ? 0.418 -1.799 8.883 1.00 98.81 83 TRP A O 1
ATOM 683 N N . PRO A 1 84 ? 0.239 -3.304 10.543 1.00 98.56 84 PRO A N 1
ATOM 684 C CA . PRO A 1 84 ? 1.664 -3.325 10.856 1.00 98.56 84 PRO A CA 1
ATOM 685 C C . PRO A 1 84 ? 2.517 -3.981 9.767 1.00 98.56 84 PRO A C 1
ATOM 687 O O . PRO A 1 84 ? 2.137 -5.003 9.188 1.00 98.56 84 PRO A O 1
ATOM 690 N N . VAL A 1 85 ? 3.719 -3.443 9.568 1.00 98.69 85 VAL A N 1
ATOM 691 C CA . VAL A 1 85 ? 4.756 -3.997 8.688 1.00 98.69 85 VAL A CA 1
ATOM 692 C C . VAL A 1 85 ? 5.976 -4.372 9.522 1.00 98.69 85 VAL A C 1
ATOM 694 O O . VAL A 1 85 ? 6.422 -3.604 10.373 1.00 98.69 85 VAL A O 1
ATOM 697 N N . GLY A 1 86 ? 6.516 -5.567 9.296 1.00 98.50 86 GLY A N 1
ATOM 698 C CA . GLY A 1 86 ? 7.718 -6.066 9.957 1.00 98.50 86 GLY A CA 1
ATOM 699 C C . GLY A 1 86 ? 9.012 -5.621 9.269 1.00 98.50 86 GLY A C 1
ATOM 700 O O . GLY A 1 86 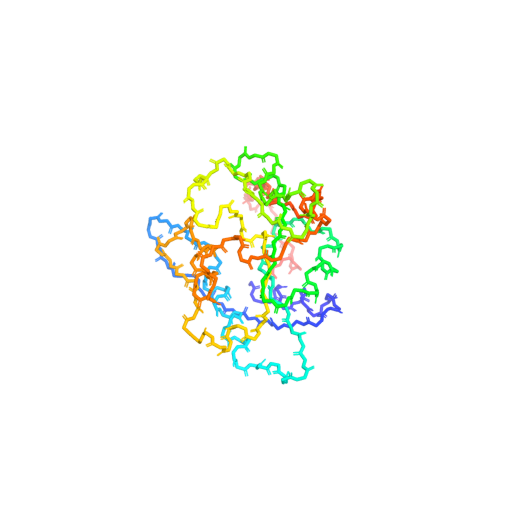? 9.038 -5.396 8.062 1.00 98.50 86 GLY A O 1
ATOM 701 N N . LEU A 1 87 ? 10.106 -5.579 10.036 1.00 97.31 87 LEU A N 1
ATOM 702 C CA . LEU A 1 87 ? 11.475 -5.308 9.563 1.00 97.31 87 LEU A CA 1
ATOM 703 C C . LEU A 1 87 ? 11.616 -3.995 8.775 1.00 97.31 87 LEU A C 1
ATOM 705 O O . LEU A 1 87 ? 12.283 -3.945 7.745 1.00 97.31 87 LEU A O 1
ATOM 709 N N . VAL A 1 88 ? 10.994 -2.924 9.265 1.00 95.50 88 VAL A N 1
ATOM 710 C CA . VAL A 1 88 ? 10.905 -1.640 8.561 1.00 95.50 88 VAL A CA 1
ATOM 711 C C . VAL A 1 88 ? 11.322 -0.478 9.459 1.00 95.50 88 VAL A C 1
ATOM 713 O O . VAL A 1 88 ? 11.271 -0.581 10.684 1.00 95.50 88 VAL A O 1
ATOM 716 N N . GLY A 1 89 ? 11.811 0.615 8.863 1.00 89.19 89 GLY A N 1
ATOM 717 C CA . GLY A 1 89 ? 12.178 1.835 9.600 1.00 89.19 89 GLY A CA 1
ATOM 718 C C . GLY A 1 89 ? 13.331 1.673 10.603 1.00 89.19 89 GLY A C 1
ATOM 719 O O . GLY A 1 89 ? 13.525 2.526 11.464 1.00 89.19 89 GLY A O 1
ATOM 720 N N . GLY A 1 90 ? 14.102 0.581 10.520 1.00 90.56 90 GLY A N 1
ATOM 721 C CA . GLY A 1 90 ? 15.101 0.216 11.536 1.00 90.56 90 GLY A CA 1
ATOM 722 C C . GLY A 1 90 ? 14.502 -0.409 12.805 1.00 90.56 90 GLY A C 1
ATOM 723 O O . GLY A 1 90 ? 15.216 -0.600 13.787 1.00 90.56 90 GLY A O 1
ATOM 724 N N . SER A 1 91 ? 13.211 -0.744 12.785 1.00 94.31 91 SER A N 1
ATOM 725 C CA . SER A 1 91 ? 12.472 -1.407 13.857 1.00 94.31 91 SER A CA 1
ATOM 726 C C . SER A 1 91 ? 12.162 -2.866 13.504 1.00 94.31 91 SER A C 1
ATOM 728 O O . SER A 1 91 ? 12.194 -3.284 12.345 1.00 94.31 91 SER A O 1
ATOM 730 N N . LYS A 1 92 ? 11.793 -3.656 14.521 1.00 96.81 92 LYS A N 1
ATOM 731 C CA . LYS A 1 92 ? 11.192 -4.985 14.314 1.00 96.81 92 LYS A CA 1
ATOM 732 C C . LYS A 1 92 ? 9.850 -4.885 13.589 1.00 96.81 92 LYS A C 1
ATOM 734 O O . LYS A 1 92 ? 9.516 -5.787 12.827 1.00 96.81 92 LYS A O 1
ATOM 739 N N . TRP A 1 93 ? 9.106 -3.810 13.837 1.00 97.69 93 TRP A N 1
ATOM 740 C CA . TRP A 1 93 ? 7.853 -3.483 13.164 1.00 97.69 93 TRP A CA 1
ATOM 741 C C . TRP A 1 93 ? 7.523 -1.992 13.304 1.00 97.69 93 TRP A C 1
ATOM 743 O O . TRP A 1 93 ? 7.992 -1.350 14.246 1.00 97.69 93 TRP A O 1
ATOM 753 N N . GLU A 1 94 ? 6.715 -1.460 12.392 1.00 98.00 94 GLU A N 1
ATOM 754 C CA . GLU A 1 94 ? 6.057 -0.150 12.497 1.00 98.00 94 GLU A CA 1
ATOM 755 C C . GLU A 1 94 ? 4.587 -0.282 12.064 1.00 98.00 94 GLU A C 1
ATOM 757 O O . GLU A 1 94 ? 4.253 -1.175 11.281 1.00 98.00 94 GLU A O 1
ATOM 762 N N . GLY A 1 95 ? 3.698 0.574 12.573 1.00 97.81 95 GLY A N 1
ATOM 763 C CA . GLY A 1 95 ? 2.291 0.593 12.164 1.00 97.81 95 GLY A CA 1
ATOM 764 C C . GLY A 1 95 ? 1.306 1.051 13.236 1.00 97.81 95 GLY A C 1
ATOM 765 O O . GLY A 1 95 ? 1.687 1.554 14.290 1.00 97.81 95 GLY A O 1
ATOM 766 N N . CYS A 1 96 ? 0.021 0.885 12.928 1.00 98.38 96 CYS A N 1
ATOM 767 C CA . CYS A 1 96 ? -1.100 1.275 13.780 1.00 98.38 96 CYS A CA 1
ATOM 768 C C . CYS A 1 96 ? -1.133 0.532 15.122 1.00 98.38 96 CYS A C 1
ATOM 770 O O . CYS A 1 96 ? -0.775 -0.641 15.221 1.00 98.38 96 CYS A O 1
ATOM 772 N N . ILE A 1 97 ? -1.637 1.223 16.141 1.00 98.44 97 ILE A N 1
ATOM 773 C CA . ILE A 1 97 ? -2.013 0.696 17.452 1.00 98.44 97 ILE A CA 1
ATOM 774 C C . ILE A 1 97 ? -3.497 1.009 17.648 1.00 98.44 97 ILE A C 1
ATOM 776 O O . ILE A 1 97 ? -3.914 2.163 17.523 1.00 98.44 97 ILE A O 1
ATOM 780 N N . THR A 1 98 ? -4.304 -0.005 17.957 1.00 98.62 98 THR A N 1
ATOM 781 C CA . THR A 1 98 ? -5.746 0.164 18.186 1.00 98.62 98 THR A CA 1
ATOM 782 C C . THR A 1 98 ? -6.110 0.188 19.663 1.00 98.62 98 THR A C 1
ATOM 784 O O . THR A 1 98 ? -5.355 -0.296 20.509 1.00 98.62 98 THR A O 1
ATOM 787 N N . ASP A 1 99 ? -7.294 0.715 19.973 1.00 97.88 99 ASP A N 1
ATOM 788 C CA . ASP A 1 99 ? -7.848 0.700 21.325 1.00 97.88 99 ASP A CA 1
ATOM 789 C C . ASP A 1 99 ? -7.973 -0.755 21.831 1.00 97.88 99 ASP A C 1
ATOM 791 O O . ASP A 1 99 ? -8.578 -1.594 21.153 1.00 97.88 99 ASP A O 1
ATOM 795 N N . PRO A 1 100 ? -7.438 -1.095 23.020 1.00 95.31 100 PRO A N 1
ATOM 796 C CA . PRO A 1 100 ? -7.586 -2.431 23.595 1.00 95.31 100 PRO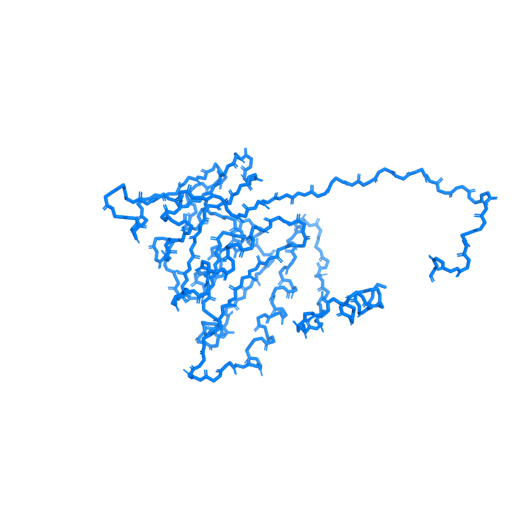 A CA 1
ATOM 797 C C . PRO A 1 100 ? -9.044 -2.866 23.799 1.00 95.31 100 PRO A C 1
ATOM 799 O O . PRO A 1 100 ? -9.318 -4.065 23.854 1.00 95.31 100 PRO A O 1
ATOM 802 N N . LYS A 1 101 ? -9.971 -1.908 23.936 1.00 97.25 101 LYS A N 1
ATOM 803 C CA . LYS A 1 101 ? -11.412 -2.146 24.099 1.00 97.25 101 LYS A CA 1
ATOM 804 C C . LYS A 1 101 ? -12.174 -2.120 22.774 1.00 97.25 101 LYS A C 1
ATOM 806 O O . LYS A 1 101 ? -13.266 -2.675 22.710 1.00 97.25 101 LYS A O 1
ATOM 811 N N . ASP A 1 102 ? -11.611 -1.499 21.740 1.00 97.25 102 ASP A N 1
ATOM 812 C CA . ASP A 1 102 ? -12.209 -1.387 20.410 1.00 97.25 102 ASP A CA 1
ATOM 813 C C . ASP A 1 102 ? -11.139 -1.477 19.312 1.00 97.25 102 ASP A C 1
ATOM 815 O O . ASP A 1 102 ? -10.544 -0.489 18.875 1.00 97.25 102 ASP A O 1
ATOM 819 N N . ARG A 1 103 ? -10.936 -2.697 18.810 1.00 96.25 103 ARG A N 1
ATOM 820 C CA . ARG A 1 103 ? -9.963 -2.992 17.749 1.00 96.25 103 ARG A CA 1
ATOM 821 C C . ARG A 1 103 ? -10.290 -2.349 16.398 1.00 96.25 103 ARG A C 1
ATOM 823 O O . ARG A 1 103 ? -9.465 -2.426 15.492 1.00 96.25 103 ARG A O 1
ATOM 830 N N . SER A 1 104 ? -11.462 -1.732 16.240 1.00 96.56 104 SER A N 1
ATOM 831 C CA . SER A 1 104 ? -11.807 -0.976 15.031 1.00 96.56 104 SER A CA 1
ATOM 832 C C . SER A 1 104 ? -11.281 0.462 15.053 1.00 96.56 104 SER A C 1
ATOM 834 O O . SER A 1 104 ? -11.263 1.125 14.017 1.00 96.56 104 SER A O 1
ATOM 836 N N . LYS A 1 105 ? -10.804 0.936 16.211 1.00 97.75 105 LYS A N 1
ATOM 837 C CA . LYS A 1 105 ? -10.364 2.313 16.417 1.00 97.75 105 LYS A CA 1
ATOM 838 C C . LYS A 1 105 ? -8.852 2.397 16.582 1.00 97.75 105 LYS A C 1
ATOM 840 O O . LYS A 1 105 ? -8.298 1.885 17.552 1.00 97.75 105 LYS A O 1
ATOM 845 N N . ILE A 1 106 ? -8.187 3.105 15.674 1.00 98.62 106 ILE A N 1
ATOM 846 C CA . ILE A 1 106 ? -6.767 3.449 15.810 1.00 98.62 106 ILE A CA 1
ATOM 847 C C . ILE A 1 106 ? -6.622 4.551 16.868 1.00 98.62 106 ILE A C 1
ATOM 849 O O . ILE A 1 106 ? -7.353 5.542 16.835 1.00 98.62 106 ILE A O 1
ATOM 853 N N . ILE A 1 107 ? -5.690 4.378 17.806 1.00 98.25 107 ILE A N 1
ATOM 854 C CA . ILE A 1 107 ? -5.402 5.349 18.875 1.00 98.25 107 ILE A CA 1
ATOM 855 C C . ILE A 1 107 ? -3.975 5.887 18.832 1.00 98.25 107 ILE A C 1
ATOM 857 O O . ILE A 1 107 ? -3.736 6.953 19.390 1.00 98.25 107 ILE A O 1
ATOM 861 N N . ASP A 1 108 ? -3.052 5.188 18.166 1.00 98.06 108 ASP A N 1
ATOM 862 C CA . ASP A 1 108 ? -1.671 5.644 17.995 1.00 98.06 108 ASP A CA 1
ATOM 863 C C . ASP A 1 108 ? -0.973 4.912 16.832 1.00 98.06 108 ASP A C 1
ATOM 865 O O . ASP A 1 108 ? -1.543 4.004 16.219 1.00 98.06 108 ASP A O 1
ATOM 869 N N . PHE A 1 109 ? 0.277 5.279 16.548 1.00 98.12 109 PHE A N 1
ATOM 870 C CA . PHE A 1 109 ? 1.176 4.586 15.630 1.00 98.12 109 PHE A CA 1
ATOM 871 C C . PHE A 1 109 ? 2.563 4.399 16.246 1.00 98.12 109 PHE A C 1
ATOM 873 O O . PHE A 1 109 ? 3.196 5.341 16.717 1.00 98.12 109 PHE A O 1
ATOM 880 N N . TRP A 1 110 ? 3.088 3.180 16.154 1.00 97.44 110 TRP A N 1
ATOM 881 C CA . TRP A 1 110 ? 4.481 2.901 16.470 1.00 97.44 110 TRP A CA 1
ATOM 882 C C . TRP A 1 110 ? 5.359 3.116 15.235 1.00 97.44 110 TRP A C 1
ATOM 884 O O . TRP A 1 110 ? 5.221 2.405 14.239 1.00 97.44 110 TRP A O 1
ATOM 894 N N . CYS A 1 111 ? 6.279 4.078 15.302 1.00 95.81 111 CYS A N 1
ATOM 895 C CA . CYS A 1 111 ? 7.238 4.375 14.240 1.00 95.81 111 CYS A CA 1
ATOM 896 C C . CYS A 1 111 ? 8.499 5.013 14.837 1.00 95.81 111 CYS A C 1
ATOM 898 O O . CYS A 1 111 ? 8.413 5.946 15.635 1.00 95.81 111 CYS A O 1
ATOM 900 N N . ILE A 1 112 ? 9.679 4.529 14.450 1.00 92.00 112 ILE A N 1
ATOM 901 C CA . ILE A 1 112 ? 10.962 5.119 14.855 1.00 92.00 112 ILE A CA 1
ATOM 902 C C . ILE A 1 112 ? 11.333 6.238 13.881 1.00 92.00 112 ILE A C 1
ATOM 904 O O . ILE A 1 112 ? 11.806 7.308 14.277 1.00 92.00 112 ILE A O 1
ATOM 908 N N . PHE A 1 113 ? 11.120 6.009 12.584 1.00 87.12 113 PHE A N 1
ATOM 909 C CA . PHE A 1 113 ? 11.541 6.944 11.555 1.00 87.12 113 PHE A CA 1
ATOM 910 C C . PHE A 1 113 ? 10.500 8.043 11.290 1.00 87.12 113 PHE A C 1
ATOM 912 O O . PHE A 1 113 ? 9.520 7.861 10.566 1.00 87.12 113 PHE A O 1
ATOM 919 N N . ARG A 1 114 ? 10.782 9.250 11.801 1.00 88.94 114 ARG A N 1
ATOM 920 C CA . ARG A 1 114 ? 9.929 10.446 11.643 1.00 88.94 114 ARG A CA 1
ATOM 921 C C . ARG A 1 114 ? 8.478 10.191 12.102 1.00 88.94 114 ARG A C 1
ATOM 923 O O . ARG A 1 114 ? 7.562 10.291 11.282 1.00 88.94 114 ARG A O 1
ATOM 930 N N . PRO A 1 115 ? 8.254 9.906 13.397 1.00 92.19 115 PRO A N 1
ATOM 931 C CA . PRO A 1 115 ? 6.923 9.598 13.933 1.00 92.19 115 PRO A CA 1
ATOM 932 C C . PRO A 1 115 ? 5.915 10.749 13.811 1.00 92.19 115 PRO A C 1
ATOM 934 O O . PRO A 1 115 ? 4.716 10.518 13.804 1.00 92.19 115 PRO A O 1
ATOM 937 N N . TRP A 1 116 ? 6.377 11.994 13.665 1.00 92.62 116 TRP A N 1
ATOM 938 C CA . TRP A 1 116 ? 5.518 13.177 13.508 1.00 92.62 116 TRP A CA 1
ATOM 939 C C . TRP A 1 116 ? 4.879 13.317 12.113 1.00 92.62 116 TRP A C 1
ATOM 941 O O . TRP A 1 116 ? 4.184 14.301 11.853 1.00 92.62 116 TRP A O 1
ATOM 951 N N . ARG A 1 117 ? 5.140 12.393 11.178 1.00 93.88 117 ARG A N 1
ATOM 952 C CA . ARG A 1 117 ? 4.441 12.366 9.884 1.00 93.88 117 ARG A CA 1
ATOM 953 C C . ARG A 1 117 ? 2.955 12.094 10.117 1.00 93.88 117 ARG A C 1
ATOM 955 O O . ARG A 1 117 ? 2.604 11.252 10.930 1.00 93.88 117 ARG A O 1
ATOM 962 N N . GLN A 1 118 ? 2.087 12.720 9.321 1.00 94.62 118 GLN A N 1
ATOM 963 C CA . GLN A 1 118 ? 0.642 12.429 9.339 1.00 94.62 118 GLN A CA 1
ATOM 964 C C . GLN A 1 118 ? 0.319 10.962 9.012 1.00 94.62 118 GLN A C 1
ATOM 966 O O . GLN A 1 118 ? -0.717 10.450 9.428 1.00 94.62 118 GLN A O 1
ATOM 971 N N . PHE A 1 119 ? 1.215 10.307 8.269 1.00 97.06 119 PHE A N 1
ATOM 972 C CA . PHE A 1 119 ? 1.148 8.898 7.898 1.00 97.06 119 PHE A CA 1
ATOM 973 C C . PHE A 1 119 ? 2.480 8.230 8.264 1.00 97.06 119 PHE A C 1
ATOM 975 O O . PHE A 1 119 ? 3.375 8.151 7.418 1.00 97.06 119 PHE A O 1
ATOM 982 N N . PRO A 1 120 ? 2.675 7.845 9.540 1.00 95.94 120 PRO A N 1
ATOM 983 C CA . PRO A 1 120 ? 3.954 7.371 10.060 1.00 95.94 120 PRO A CA 1
ATOM 984 C C . PRO A 1 120 ? 4.118 5.855 9.858 1.00 95.94 120 PRO A C 1
ATOM 986 O O . PRO A 1 120 ? 4.320 5.102 10.802 1.00 95.94 120 PRO A O 1
ATOM 989 N N . PHE A 1 121 ? 4.012 5.399 8.612 1.00 96.25 121 PHE A N 1
ATOM 990 C CA . PHE A 1 121 ? 4.206 3.998 8.230 1.00 96.25 121 PHE A CA 1
ATOM 991 C C . PHE A 1 121 ? 4.831 3.893 6.831 1.00 96.25 121 PHE A C 1
ATOM 993 O O . PHE A 1 121 ? 5.137 4.915 6.205 1.00 96.25 121 PHE A O 1
ATOM 1000 N N . ASP A 1 122 ? 5.052 2.659 6.388 1.00 95.88 122 ASP A N 1
ATOM 1001 C CA . ASP A 1 122 ? 5.680 2.277 5.121 1.00 95.88 122 ASP A CA 1
ATOM 1002 C C . ASP A 1 122 ? 4.678 2.123 3.956 1.00 95.88 122 ASP A C 1
ATOM 1004 O O . ASP A 1 122 ? 3.474 1.977 4.172 1.00 95.88 122 ASP A O 1
ATOM 1008 N N . MET A 1 123 ? 5.162 2.123 2.708 1.00 96.25 123 MET A N 1
ATOM 1009 C CA . MET A 1 123 ? 4.336 1.927 1.508 1.00 96.25 123 MET A CA 1
ATOM 1010 C C . MET A 1 123 ? 3.536 0.617 1.525 1.00 96.25 123 MET A C 1
ATOM 1012 O O . MET A 1 123 ? 2.395 0.590 1.066 1.00 96.25 123 MET A O 1
ATOM 1016 N N . ALA A 1 124 ? 4.094 -0.452 2.097 1.00 97.62 124 ALA A N 1
ATOM 1017 C CA . ALA A 1 124 ? 3.450 -1.757 2.194 1.00 97.62 124 ALA A CA 1
ATOM 1018 C C . ALA A 1 124 ? 2.427 -1.856 3.349 1.00 97.62 124 ALA A C 1
ATOM 1020 O O . ALA A 1 124 ? 1.841 -2.920 3.569 1.00 97.62 124 ALA A O 1
ATOM 1021 N N . ALA A 1 125 ? 2.205 -0.768 4.096 1.00 98.25 125 ALA A N 1
ATOM 1022 C CA . ALA A 1 125 ? 1.351 -0.727 5.285 1.00 98.25 125 ALA A CA 1
ATOM 1023 C C . ALA A 1 125 ? -0.102 -0.313 5.007 1.00 98.25 125 ALA A C 1
ATOM 1025 O O . ALA A 1 125 ? -0.871 -0.135 5.956 1.00 98.25 125 ALA A O 1
ATOM 1026 N N . PHE A 1 126 ? -0.488 -0.096 3.745 1.00 98.75 126 PHE A N 1
ATOM 1027 C CA . PHE A 1 126 ? -1.839 0.349 3.418 1.00 98.75 126 PHE A CA 1
ATOM 1028 C C . PHE A 1 126 ? -2.338 -0.148 2.063 1.00 98.75 126 PHE A C 1
ATOM 1030 O O . PHE A 1 126 ? -1.566 -0.409 1.146 1.00 98.75 126 PHE A O 1
ATOM 1037 N N . ALA A 1 127 ? -3.659 -0.187 1.920 1.00 98.81 127 ALA A N 1
ATOM 1038 C CA . ALA A 1 127 ? -4.345 -0.334 0.641 1.00 98.81 127 ALA A CA 1
ATOM 1039 C C . ALA A 1 127 ? -5.511 0.651 0.554 1.00 98.81 127 ALA A C 1
ATOM 1041 O O . ALA A 1 127 ? -6.032 1.109 1.573 1.00 98.81 127 ALA A O 1
ATOM 1042 N N . VAL A 1 128 ? -5.921 0.974 -0.671 1.00 98.75 128 VAL A N 1
ATOM 1043 C CA . VAL A 1 128 ? -6.990 1.940 -0.947 1.00 98.75 128 VAL A CA 1
ATOM 1044 C C . VAL A 1 128 ? -7.991 1.389 -1.949 1.00 98.75 128 VAL A C 1
ATOM 1046 O O . VAL A 1 128 ? -7.661 0.567 -2.801 1.00 98.75 128 VAL A O 1
ATOM 1049 N N . ASN A 1 129 ? -9.226 1.868 -1.880 1.00 98.12 129 ASN A N 1
ATOM 1050 C CA . ASN A 1 129 ? -10.229 1.581 -2.892 1.00 98.12 129 ASN A CA 1
ATOM 1051 C C . ASN A 1 129 ? -9.801 2.193 -4.236 1.00 98.12 129 ASN A C 1
ATOM 1053 O O . ASN A 1 129 ? -9.556 3.397 -4.332 1.00 98.12 129 ASN A O 1
ATOM 1057 N N . ALA A 1 130 ? -9.745 1.371 -5.288 1.00 97.75 130 ALA A N 1
ATOM 1058 C CA . ALA A 1 130 ? -9.309 1.769 -6.626 1.00 97.75 130 ALA A CA 1
ATOM 1059 C C . ALA A 1 130 ? -10.101 2.963 -7.180 1.00 97.75 130 ALA A C 1
ATOM 1061 O O . ALA A 1 130 ? -9.551 3.805 -7.894 1.00 97.75 130 ALA A O 1
ATOM 1062 N N . ARG A 1 131 ? -11.381 3.085 -6.801 1.00 96.19 131 ARG A N 1
ATOM 1063 C CA . ARG A 1 131 ? -12.263 4.178 -7.225 1.00 96.19 131 ARG A CA 1
ATOM 1064 C C . ARG A 1 131 ? -11.749 5.553 -6.802 1.00 96.19 131 ARG A C 1
ATOM 1066 O O . ARG A 1 131 ? -11.997 6.529 -7.510 1.00 96.19 131 ARG A O 1
ATOM 1073 N N . LEU A 1 132 ? -10.985 5.641 -5.710 1.00 97.62 132 LEU A N 1
ATOM 1074 C CA . LEU A 1 132 ? -10.385 6.899 -5.268 1.00 97.62 132 LEU A CA 1
ATOM 1075 C C . LEU A 1 132 ? -9.460 7.493 -6.341 1.00 97.62 132 LEU A C 1
ATOM 1077 O O . LEU A 1 132 ? -9.467 8.701 -6.538 1.00 97.62 132 LEU A O 1
ATOM 1081 N N . PHE A 1 133 ? -8.756 6.687 -7.140 1.00 97.62 133 PHE A N 1
ATOM 1082 C CA . PHE A 1 133 ? -7.912 7.223 -8.219 1.00 97.62 133 PHE A CA 1
ATOM 1083 C C . PHE A 1 133 ? -8.695 7.834 -9.388 1.00 97.62 133 PHE A C 1
ATOM 1085 O O . PHE A 1 133 ? -8.131 8.640 -10.133 1.00 97.62 133 PHE A O 1
ATOM 1092 N N . THR A 1 134 ? -9.975 7.477 -9.533 1.00 94.75 134 THR A N 1
ATOM 1093 C CA . THR A 1 134 ? -10.897 8.101 -10.496 1.00 94.75 134 THR A CA 1
ATOM 1094 C C . THR A 1 134 ? -11.512 9.376 -9.917 1.00 94.75 134 THR A C 1
ATOM 1096 O O . THR A 1 134 ? -11.617 10.377 -10.619 1.00 94.75 134 THR A O 1
ATOM 1099 N N . LEU A 1 135 ? -11.872 9.366 -8.627 1.00 95.75 135 LEU A N 1
ATOM 1100 C CA . LEU A 1 135 ? -12.432 10.530 -7.924 1.00 95.75 135 LEU A CA 1
ATOM 1101 C C . LEU A 1 135 ? -11.395 11.639 -7.684 1.00 95.75 135 LEU A C 1
ATOM 1103 O O . LEU A 1 135 ? -11.736 12.818 -7.705 1.00 95.75 135 LEU A O 1
ATOM 1107 N N . PHE A 1 136 ? -10.128 11.262 -7.510 1.00 97.81 136 PHE A N 1
ATOM 1108 C CA . PHE A 1 136 ? -8.991 12.158 -7.317 1.00 97.81 136 PHE A CA 1
ATOM 1109 C C . PHE A 1 136 ? -8.014 12.017 -8.504 1.00 97.81 136 PHE A C 1
ATOM 1111 O O . PHE A 1 136 ? -6.947 11.400 -8.387 1.00 97.81 136 PHE A O 1
ATOM 1118 N N . PRO A 1 137 ? -8.351 12.568 -9.689 1.00 96.31 137 PRO A N 1
ATOM 1119 C CA . PRO A 1 137 ? -7.593 12.350 -10.927 1.00 96.31 137 PRO A CA 1
ATOM 1120 C C . PRO A 1 137 ? -6.204 13.005 -10.927 1.00 96.31 137 PRO A C 1
ATOM 1122 O O . PRO A 1 137 ? -5.363 12.687 -11.766 1.00 96.31 137 PRO A O 1
ATOM 1125 N N . THR A 1 138 ? -5.928 13.901 -9.980 1.00 96.81 138 THR A N 1
ATOM 1126 C CA . THR A 1 138 ? -4.616 14.536 -9.807 1.00 96.81 138 THR A CA 1
ATOM 1127 C C . THR A 1 138 ? -3.676 13.736 -8.904 1.00 96.81 138 THR A C 1
ATOM 1129 O O . THR A 1 138 ? -2.471 13.986 -8.947 1.00 96.81 138 THR A O 1
ATOM 1132 N N . ALA A 1 139 ? -4.192 12.753 -8.151 1.00 97.69 139 ALA A N 1
ATOM 1133 C CA . ALA A 1 139 ? -3.425 11.975 -7.182 1.00 97.69 139 ALA A CA 1
ATOM 1134 C C . ALA A 1 139 ? -2.252 11.237 -7.839 1.00 97.69 139 ALA A C 1
ATOM 1136 O O . ALA A 1 139 ? -2.453 10.395 -8.717 1.00 97.69 139 ALA A O 1
ATOM 1137 N N . ARG A 1 140 ? -1.018 11.557 -7.448 1.00 96.06 140 ARG A N 1
ATOM 1138 C CA . ARG A 1 140 ? 0.184 10.906 -7.983 1.00 96.06 140 ARG A CA 1
ATOM 1139 C C . ARG A 1 140 ? 1.371 11.013 -7.038 1.00 96.06 140 ARG A C 1
ATOM 1141 O O . ARG A 1 140 ? 1.492 11.967 -6.268 1.00 96.06 140 ARG A O 1
ATOM 1148 N N . PHE A 1 141 ? 2.289 10.067 -7.181 1.00 94.94 141 PHE A N 1
ATOM 1149 C CA . PHE A 1 141 ? 3.616 10.138 -6.590 1.00 94.94 141 PHE A CA 1
ATOM 1150 C C . PHE A 1 141 ? 4.449 11.231 -7.262 1.00 94.94 141 PHE A C 1
ATOM 1152 O O . PHE A 1 141 ? 4.330 11.475 -8.469 1.00 94.94 141 PHE A O 1
ATOM 1159 N N . ASP A 1 142 ? 5.327 11.865 -6.490 1.00 89.81 142 ASP A N 1
ATOM 1160 C CA . ASP A 1 142 ? 6.295 12.839 -6.989 1.00 89.81 142 ASP A CA 1
ATOM 1161 C C . ASP A 1 142 ? 7.734 12.329 -6.809 1.00 89.81 142 ASP A C 1
ATOM 1163 O O . ASP A 1 142 ? 7.980 11.193 -6.410 1.00 89.81 142 ASP A O 1
ATOM 1167 N N . TYR A 1 143 ? 8.710 13.168 -7.143 1.00 84.06 143 TYR A N 1
ATOM 1168 C CA . TYR A 1 143 ? 10.130 12.854 -6.960 1.00 84.06 143 TYR A CA 1
ATOM 1169 C C . TYR A 1 143 ? 10.829 13.796 -5.972 1.00 84.06 143 TYR A C 1
ATOM 1171 O O . TYR A 1 143 ? 12.060 13.832 -5.908 1.00 84.06 143 TYR A O 1
ATOM 1179 N N . HIS A 1 144 ? 10.060 14.620 -5.264 1.00 80.06 144 HIS A N 1
ATOM 1180 C CA . HIS A 1 144 ? 10.567 15.648 -4.360 1.00 80.06 144 HIS A CA 1
ATOM 1181 C C . HIS A 1 144 ? 10.488 15.166 -2.910 1.00 80.06 144 HIS A C 1
ATOM 1183 O O . HIS A 1 144 ? 11.443 15.325 -2.149 1.00 80.06 144 HIS A O 1
ATOM 1189 N N . ARG A 1 145 ? 9.392 14.493 -2.554 1.00 79.19 145 ARG A N 1
ATOM 1190 C CA . ARG A 1 145 ? 9.069 14.023 -1.203 1.00 79.19 145 ARG A CA 1
ATOM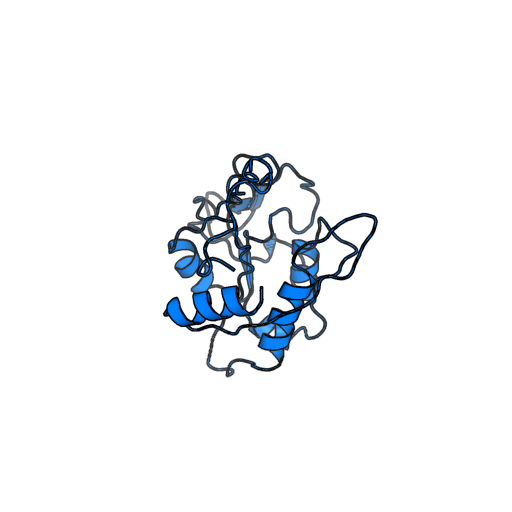 1191 C C . ARG A 1 145 ? 9.517 12.580 -0.991 1.00 79.19 145 ARG A C 1
ATOM 1193 O O . ARG A 1 145 ? 8.721 11.712 -0.662 1.00 79.19 145 ARG A O 1
ATOM 1200 N N . ALA A 1 146 ? 10.801 12.312 -1.225 1.00 71.44 146 ALA A N 1
ATOM 1201 C CA . ALA A 1 146 ? 11.374 10.960 -1.288 1.00 71.44 146 ALA A CA 1
ATOM 1202 C C . ALA A 1 146 ? 11.076 10.038 -0.086 1.00 71.44 146 ALA A C 1
ATOM 1204 O O . ALA A 1 146 ? 11.146 8.829 -0.247 1.00 71.44 146 ALA A O 1
ATOM 1205 N N . LEU A 1 147 ? 10.812 10.599 1.097 1.00 81.25 147 LEU A N 1
ATOM 1206 C CA . LEU A 1 147 ? 10.636 9.877 2.368 1.00 81.25 147 LEU A CA 1
ATOM 1207 C C . LEU A 1 147 ? 9.233 10.091 2.966 1.00 81.25 147 LEU A C 1
ATOM 1209 O O . LEU A 1 147 ? 9.028 9.894 4.159 1.00 81.25 147 LEU A O 1
ATOM 1213 N N . GLU A 1 148 ? 8.317 10.625 2.158 1.00 88.00 148 GLU A N 1
ATOM 1214 C CA . GLU A 1 148 ? 6.956 11.011 2.549 1.00 88.00 148 GLU A CA 1
ATOM 1215 C C . GLU A 1 148 ? 5.969 10.671 1.413 1.00 88.00 148 GLU A C 1
ATOM 1217 O O . GLU A 1 148 ? 4.945 11.333 1.247 1.00 88.00 148 GLU A O 1
ATOM 1222 N N . GLN A 1 149 ? 6.302 9.679 0.577 1.00 93.00 149 GLN A N 1
ATOM 1223 C CA . GLN A 1 149 ? 5.503 9.308 -0.599 1.00 93.00 149 GLN A CA 1
ATOM 1224 C C . GLN A 1 149 ? 4.162 8.679 -0.196 1.00 93.00 149 GLN A C 1
ATOM 1226 O O . GLN A 1 149 ? 3.163 8.879 -0.881 1.00 93.00 149 GLN A O 1
ATOM 1231 N N . GLU A 1 150 ? 4.134 7.960 0.923 1.00 94.62 150 GLU A N 1
ATOM 1232 C CA . GLU A 1 150 ? 2.961 7.307 1.507 1.00 94.62 150 GLU A CA 1
ATOM 1233 C C . GLU A 1 150 ? 1.921 8.360 1.895 1.00 94.62 150 GLU A C 1
ATOM 1235 O O . GLU A 1 150 ? 0.791 8.362 1.407 1.00 94.62 150 GLU A O 1
ATOM 1240 N N . GLY A 1 151 ? 2.337 9.337 2.705 1.00 95.06 151 GLY A N 1
ATOM 1241 C CA . GLY A 1 151 ? 1.466 10.441 3.094 1.00 95.06 151 GLY A CA 1
ATOM 1242 C C . GLY A 1 151 ? 1.089 11.337 1.915 1.00 95.06 151 GLY A C 1
ATOM 1243 O O 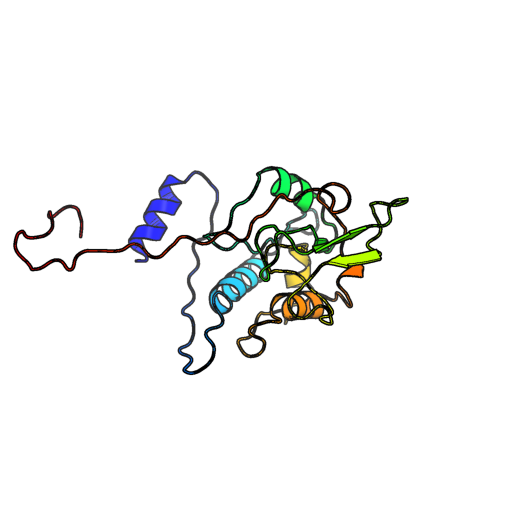. GLY A 1 151 ? -0.032 11.840 1.853 1.00 95.06 151 GLY A O 1
ATOM 1244 N N . LEU A 1 152 ? 1.986 11.501 0.937 1.00 95.31 152 LEU A N 1
ATOM 1245 C CA . LEU A 1 152 ? 1.705 12.257 -0.281 1.00 95.31 152 LEU A CA 1
ATOM 1246 C C . LEU A 1 152 ? 0.540 11.664 -1.075 1.00 95.31 152 LEU A C 1
ATOM 1248 O O . LEU A 1 152 ? -0.312 12.417 -1.549 1.00 95.31 152 LEU A O 1
ATOM 1252 N N . ILE A 1 153 ? 0.533 10.346 -1.279 1.00 97.62 153 ILE A N 1
ATOM 1253 C CA . ILE A 1 153 ? -0.517 9.711 -2.071 1.00 97.62 153 ILE A CA 1
ATOM 1254 C C . ILE A 1 153 ? -1.828 9.647 -1.288 1.00 97.62 153 ILE A C 1
ATOM 1256 O O . ILE A 1 153 ? -2.867 9.990 -1.844 1.00 97.62 153 ILE A O 1
ATOM 1260 N N . LEU A 1 154 ? -1.788 9.313 0.006 1.00 98.38 154 LEU A N 1
ATOM 1261 C CA . LEU A 1 154 ? -2.985 9.233 0.847 1.00 98.38 154 LEU A CA 1
ATOM 1262 C C . LEU A 1 154 ? -3.667 10.597 1.019 1.00 98.38 154 LEU A C 1
ATOM 1264 O O . LEU A 1 154 ? -4.876 10.702 0.826 1.00 98.38 154 LEU A O 1
ATOM 1268 N N . SER A 1 155 ? -2.904 11.664 1.265 1.00 97.75 155 SER A N 1
ATOM 1269 C CA . SER A 1 155 ? -3.471 13.020 1.348 1.00 97.75 155 SER A CA 1
ATO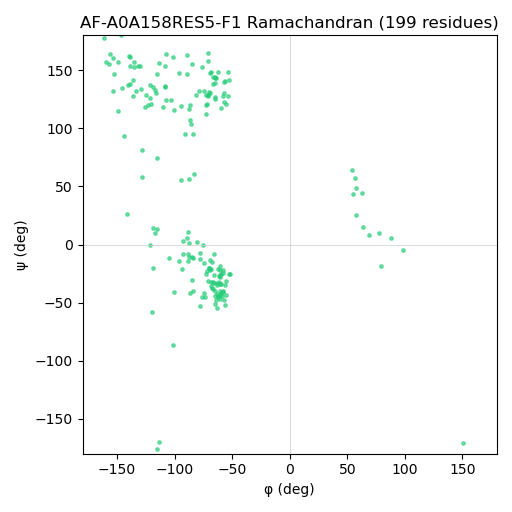M 1270 C C . SER A 1 155 ? -4.142 13.461 0.047 1.00 97.75 155 SER A C 1
ATOM 1272 O O . SER A 1 155 ? -5.230 14.034 0.066 1.00 97.75 155 SER A O 1
ATOM 1274 N N . GLN A 1 156 ? -3.549 13.138 -1.107 1.00 97.88 156 GLN A N 1
ATOM 1275 C CA . GLN A 1 156 ? -4.158 13.426 -2.409 1.00 97.88 156 GLN A CA 1
ATOM 1276 C C . GLN A 1 156 ? -5.417 12.592 -2.693 1.00 97.88 156 GLN A C 1
ATOM 1278 O O . GLN A 1 156 ? -6.220 12.997 -3.529 1.00 97.88 156 GLN A O 1
ATOM 1283 N N . LEU A 1 157 ? -5.598 11.457 -2.012 1.00 98.50 157 LEU A N 1
ATOM 1284 C CA . LEU A 1 157 ? -6.803 10.624 -2.080 1.00 98.50 157 LEU A CA 1
ATOM 1285 C C . LEU A 1 157 ? -7.879 11.031 -1.056 1.00 98.50 157 LEU A C 1
ATOM 1287 O O . LEU A 1 157 ? -8.897 10.351 -0.941 1.00 98.50 157 LEU A O 1
ATOM 1291 N N . GLY A 1 158 ? -7.667 12.130 -0.324 1.00 98.00 158 GLY A N 1
ATOM 1292 C CA . GLY A 1 158 ? -8.653 12.730 0.574 1.00 98.00 158 GLY A CA 1
ATOM 1293 C C . GLY A 1 158 ? -8.500 12.381 2.056 1.00 98.00 158 GLY A C 1
ATOM 1294 O O . GLY A 1 158 ? -9.215 12.965 2.871 1.00 98.00 158 GLY A O 1
ATOM 1295 N N . PHE A 1 159 ? -7.565 11.501 2.430 1.00 98.44 159 PHE A N 1
ATOM 12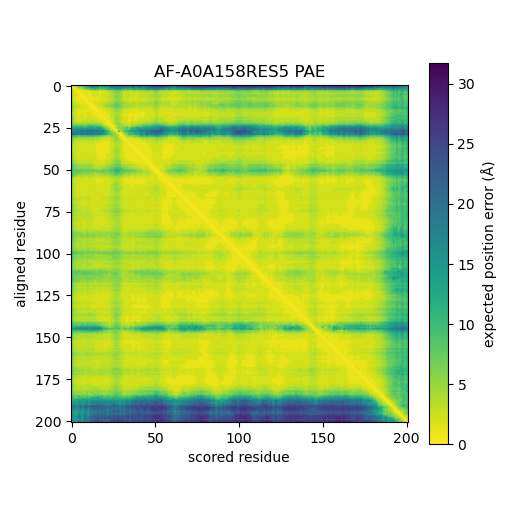96 C CA . PHE A 1 159 ? -7.290 11.193 3.838 1.00 98.44 159 PHE A CA 1
ATOM 1297 C C . PHE A 1 159 ? -6.593 12.381 4.513 1.00 98.44 159 PHE A C 1
ATOM 1299 O O . PHE A 1 159 ? -5.580 12.875 4.020 1.00 98.44 159 PHE A O 1
ATOM 1306 N N . GLN A 1 160 ? -7.116 12.841 5.646 1.00 97.44 160 GLN A N 1
ATOM 1307 C CA . GLN A 1 160 ? -6.522 13.928 6.429 1.00 97.44 160 GLN A CA 1
ATOM 1308 C C . GLN A 1 160 ? -5.447 13.402 7.378 1.00 97.44 160 GLN A C 1
ATOM 1310 O O . GLN A 1 160 ? -4.481 14.101 7.692 1.00 97.44 160 GLN A O 1
ATOM 1315 N N . SER A 1 161 ? -5.607 12.162 7.834 1.00 97.19 161 SER A N 1
ATOM 1316 C CA . SER A 1 161 ? -4.679 11.511 8.743 1.00 97.19 161 SER A CA 1
ATOM 1317 C C . SER A 1 161 ? -4.711 9.993 8.608 1.00 97.19 161 SER A C 1
ATOM 1319 O O . SER A 1 161 ? -5.687 9.412 8.143 1.00 97.19 161 SER A O 1
ATOM 1321 N N . ALA A 1 162 ? -3.658 9.323 9.077 1.00 97.69 162 ALA A N 1
ATOM 1322 C CA . ALA A 1 162 ? -3.629 7.867 9.166 1.00 97.69 162 ALA A CA 1
ATOM 1323 C C . ALA A 1 162 ? -4.730 7.282 10.072 1.00 97.69 162 ALA A C 1
ATOM 1325 O O . ALA A 1 162 ? -5.104 6.126 9.894 1.00 97.69 162 ALA A O 1
ATOM 1326 N N . TYR A 1 163 ? -5.279 8.076 10.997 1.00 98.25 163 TYR A N 1
ATOM 1327 C CA . TYR A 1 163 ? -6.430 7.697 11.825 1.00 98.25 163 TYR A CA 1
ATOM 1328 C C . TYR A 1 163 ? -7.741 7.550 11.034 1.00 98.25 163 TYR A C 1
ATOM 1330 O O . TYR A 1 163 ? -8.677 6.940 11.540 1.00 98.25 163 TYR A O 1
ATOM 1338 N N . ASP A 1 164 ? -7.805 8.063 9.800 1.00 98.19 164 ASP A N 1
ATOM 1339 C CA . ASP A 1 164 ? -8.968 7.909 8.914 1.00 98.19 164 ASP A CA 1
ATOM 1340 C C . ASP A 1 164 ? -9.029 6.512 8.261 1.00 98.19 164 ASP A C 1
ATOM 1342 O O . ASP A 1 164 ? -9.988 6.191 7.556 1.00 98.19 164 ASP A O 1
ATOM 1346 N N . LEU A 1 165 ? -7.986 5.690 8.434 1.00 98.69 165 LEU A N 1
ATOM 1347 C CA . LEU A 1 165 ? -7.860 4.374 7.812 1.00 98.69 165 LEU A CA 1
ATOM 1348 C C . LEU A 1 165 ? -8.474 3.272 8.682 1.00 98.69 165 LEU A C 1
ATOM 1350 O O . LEU A 1 165 ? -8.387 3.287 9.906 1.00 98.69 165 LEU A O 1
ATOM 1354 N N . GLU A 1 166 ? -9.025 2.251 8.029 1.00 98.69 166 GLU A N 1
ATOM 1355 C CA . GLU A 1 166 ? -9.533 1.048 8.690 1.00 98.69 166 GLU A CA 1
ATOM 1356 C C . GLU A 1 166 ? -8.369 0.165 9.187 1.00 98.69 166 GLU A C 1
ATOM 1358 O O . GLU A 1 166 ? -7.590 -0.316 8.352 1.00 98.69 166 GLU A O 1
ATOM 1363 N N . PRO A 1 167 ? -8.242 -0.127 10.495 1.00 98.62 167 PRO A N 1
ATOM 1364 C CA . PRO A 1 167 ? -7.246 -1.080 10.968 1.00 98.62 167 PRO A CA 1
ATOM 1365 C C . PRO A 1 167 ? -7.621 -2.502 10.534 1.00 98.62 167 PRO A C 1
ATOM 1367 O O . PRO A 1 167 ? -8.747 -2.964 10.731 1.00 98.62 167 PRO A O 1
ATOM 1370 N N . LYS A 1 168 ? -6.664 -3.213 9.941 1.00 98.62 168 LYS A N 1
ATOM 1371 C CA . LYS A 1 168 ? -6.780 -4.630 9.566 1.00 98.62 168 LYS A CA 1
ATOM 1372 C C . LYS A 1 168 ? -5.815 -5.474 10.393 1.00 98.62 168 LYS A C 1
ATOM 1374 O O . LYS A 1 168 ? -5.228 -4.994 11.362 1.00 98.62 168 LYS A O 1
ATOM 1379 N N . ALA A 1 169 ? -5.661 -6.742 10.023 1.00 98.12 169 ALA A N 1
ATOM 1380 C CA . ALA A 1 169 ? -4.774 -7.688 10.684 1.00 98.12 169 ALA A CA 1
ATOM 1381 C C . ALA A 1 169 ? -5.121 -7.837 12.177 1.00 98.12 169 ALA A C 1
ATOM 1383 O O . ALA A 1 169 ? -4.252 -7.776 13.049 1.00 98.12 169 ALA A O 1
ATOM 1384 N N . ASP A 1 170 ? -6.419 -8.036 12.448 1.00 97.12 170 ASP A N 1
ATOM 1385 C CA . ASP A 1 170 ? -6.981 -8.217 13.793 1.00 97.12 170 ASP A CA 1
ATOM 1386 C C . ASP A 1 170 ? -6.663 -7.042 14.737 1.00 97.12 170 ASP A C 1
ATOM 1388 O O . ASP A 1 170 ? -6.020 -7.209 15.776 1.00 97.12 170 ASP A O 1
ATOM 1392 N N . GLY A 1 171 ? -7.060 -5.829 14.335 1.00 97.62 171 GLY A N 1
ATOM 1393 C CA . GLY A 1 171 ? -6.779 -4.603 15.088 1.00 97.62 171 GLY A CA 1
ATOM 1394 C C . GLY A 1 171 ? -5.285 -4.313 15.203 1.00 97.62 171 GLY A C 1
ATOM 1395 O O . GLY A 1 171 ? -4.786 -4.039 16.288 1.00 97.62 171 GLY A O 1
ATOM 1396 N N . CYS A 1 172 ? -4.542 -4.463 14.107 1.00 98.25 172 CYS A N 1
ATOM 1397 C CA . CYS A 1 172 ? -3.100 -4.236 14.067 1.00 98.25 172 CYS A CA 1
ATOM 1398 C C . CYS A 1 172 ? -2.287 -5.097 15.057 1.00 98.25 172 CYS A C 1
ATOM 1400 O O . CYS A 1 172 ? -1.185 -4.727 15.451 1.00 98.25 172 CYS A O 1
ATOM 1402 N N . SER A 1 173 ? -2.804 -6.266 15.452 1.00 97.56 173 SER A N 1
ATOM 1403 C CA . SER A 1 173 ? -2.109 -7.186 16.367 1.00 97.56 173 SER A CA 1
ATOM 1404 C C . SER A 1 173 ? -1.264 -8.244 15.651 1.00 97.56 173 SER A C 1
ATOM 1406 O O . SER A 1 173 ? -0.515 -8.982 16.295 1.00 97.56 173 SER A O 1
ATOM 1408 N N . LYS A 1 174 ? -1.365 -8.333 14.318 1.00 98.38 174 LYS A N 1
ATOM 1409 C CA . LYS A 1 174 ? -0.647 -9.309 13.488 1.00 98.38 174 LYS A CA 1
ATOM 1410 C C . LYS A 1 174 ? 0.212 -8.601 12.448 1.00 98.38 174 LYS A C 1
ATOM 1412 O O . LYS A 1 174 ? -0.239 -7.674 11.784 1.00 98.38 174 LYS A O 1
ATOM 1417 N N . ILE A 1 175 ? 1.431 -9.102 12.268 1.00 98.62 175 ILE A N 1
ATOM 1418 C CA . ILE A 1 175 ? 2.307 -8.719 11.159 1.00 98.62 175 ILE A CA 1
ATOM 1419 C C . ILE A 1 175 ? 2.094 -9.743 10.046 1.00 98.62 175 ILE A C 1
ATOM 1421 O O . ILE A 1 175 ? 2.312 -10.935 10.259 1.00 98.62 175 ILE A O 1
AT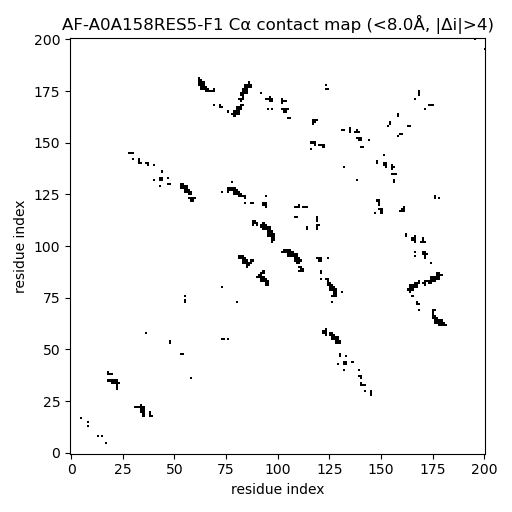OM 1425 N N . LEU A 1 176 ? 1.636 -9.273 8.886 1.00 98.81 176 LEU A N 1
ATOM 1426 C CA . LEU A 1 176 ? 1.361 -10.097 7.699 1.00 98.81 176 LEU A CA 1
ATOM 1427 C C . LEU A 1 176 ? 2.184 -9.659 6.475 1.00 98.81 176 LEU A C 1
ATOM 1429 O O . LEU A 1 176 ? 2.069 -10.251 5.404 1.00 98.81 176 LEU A O 1
ATOM 1433 N N . VAL A 1 177 ? 3.004 -8.619 6.633 1.00 98.69 177 VAL A N 1
ATOM 1434 C CA . VAL A 1 177 ? 3.871 -8.060 5.594 1.00 98.69 177 VAL A CA 1
ATOM 1435 C C . VAL A 1 177 ? 5.223 -7.729 6.213 1.00 98.69 177 VAL A C 1
ATOM 1437 O O . VAL A 1 177 ? 5.278 -7.190 7.320 1.00 98.69 177 VAL A O 1
ATOM 1440 N N . TRP A 1 178 ? 6.310 -8.033 5.506 1.00 98.69 178 TRP A N 1
ATOM 1441 C CA . TRP A 1 178 ? 7.675 -7.727 5.930 1.00 98.69 178 TRP A CA 1
ATOM 1442 C C . TRP A 1 178 ? 8.430 -7.005 4.820 1.00 98.69 178 TRP A C 1
ATOM 1444 O O . TRP A 1 178 ? 8.438 -7.456 3.675 1.00 98.69 178 TRP A O 1
ATOM 1454 N N . HIS A 1 179 ? 9.119 -5.925 5.188 1.00 97.81 179 HIS A N 1
ATOM 1455 C CA . HIS A 1 179 ? 9.944 -5.129 4.283 1.00 97.81 179 HIS A CA 1
ATOM 1456 C C . HIS A 1 179 ? 11.344 -5.759 4.120 1.00 97.81 179 HIS A C 1
ATOM 1458 O O . HIS A 1 179 ? 12.378 -5.196 4.494 1.00 97.81 179 HIS A O 1
ATOM 1464 N N . THR A 1 180 ? 11.382 -6.986 3.610 1.00 97.50 180 THR A N 1
ATOM 1465 C CA . THR A 1 180 ? 12.616 -7.729 3.333 1.00 97.50 180 THR A CA 1
ATOM 1466 C C . THR A 1 180 ? 13.378 -7.142 2.143 1.00 97.50 180 THR A C 1
ATOM 1468 O O . THR A 1 180 ? 12.832 -6.415 1.324 1.00 97.50 180 THR A O 1
ATOM 1471 N N . GLN A 1 181 ? 14.685 -7.414 2.088 1.00 94.94 181 GLN A N 1
ATOM 1472 C CA . GLN A 1 181 ? 15.553 -7.021 0.978 1.00 94.94 181 GLN A CA 1
ATOM 1473 C C . GLN A 1 181 ? 16.544 -8.142 0.686 1.00 94.94 181 GLN A C 1
ATOM 1475 O O . GLN A 1 181 ? 17.154 -8.709 1.600 1.00 94.94 181 GLN A O 1
ATOM 1480 N N . THR A 1 182 ? 16.754 -8.430 -0.595 1.00 94.75 182 THR A N 1
ATOM 1481 C CA . THR A 1 182 ? 17.772 -9.395 -1.020 1.00 94.75 182 THR A CA 1
ATOM 1482 C C . THR A 1 182 ? 19.154 -8.747 -0.973 1.00 94.75 182 THR A C 1
ATOM 1484 O O . THR A 1 182 ? 19.362 -7.646 -1.484 1.00 94.75 182 THR A O 1
ATOM 1487 N N . ARG A 1 183 ? 20.134 -9.428 -0.369 1.00 93.75 183 ARG A N 1
ATOM 1488 C CA . ARG A 1 183 ? 21.525 -8.953 -0.385 1.00 93.75 183 ARG A CA 1
ATOM 1489 C C . ARG A 1 183 ? 22.074 -9.005 -1.808 1.00 93.75 183 ARG A C 1
ATOM 1491 O O . ARG A 1 183 ? 21.882 -9.999 -2.502 1.00 93.75 183 ARG A O 1
ATOM 1498 N N . THR A 1 184 ? 22.819 -7.977 -2.212 1.00 91.06 184 THR A N 1
ATOM 1499 C CA . THR A 1 184 ? 23.518 -7.981 -3.502 1.00 91.06 184 THR A CA 1
ATOM 1500 C C . THR A 1 184 ? 24.452 -9.196 -3.591 1.00 91.06 184 THR A C 1
ATOM 1502 O O . THR A 1 184 ? 25.325 -9.333 -2.725 1.00 91.06 184 THR A O 1
ATOM 1505 N N . PRO A 1 185 ? 24.297 -10.071 -4.602 1.00 89.06 185 PRO A N 1
ATOM 1506 C CA . PRO A 1 185 ? 25.170 -11.225 -4.776 1.00 89.06 185 PRO A CA 1
ATOM 1507 C C . PRO A 1 185 ? 26.606 -10.791 -5.097 1.00 89.06 185 PRO A C 1
ATOM 1509 O O . PRO A 1 185 ? 26.841 -9.808 -5.803 1.00 89.06 185 PRO A O 1
ATOM 1512 N N . SER A 1 186 ? 27.574 -11.544 -4.575 1.00 89.75 186 SER A N 1
ATOM 1513 C CA . SER A 1 186 ? 28.982 -11.409 -4.942 1.00 89.75 186 SER A CA 1
ATOM 1514 C C . SER A 1 186 ? 29.251 -12.270 -6.171 1.00 89.75 186 SER A C 1
ATOM 1516 O O . SER A 1 186 ? 29.065 -13.484 -6.126 1.00 89.75 186 SER A O 1
ATOM 1518 N N . PHE A 1 187 ? 29.688 -11.643 -7.260 1.00 84.38 187 PHE A N 1
ATOM 1519 C CA . PHE A 1 187 ? 30.145 -12.346 -8.453 1.00 84.38 187 PHE A CA 1
ATOM 1520 C C . PHE A 1 187 ? 31.658 -12.207 -8.579 1.00 84.38 187 PHE A C 1
ATOM 1522 O O . PHE A 1 187 ? 32.203 -11.112 -8.421 1.00 84.38 187 PHE A O 1
ATOM 1529 N N . VAL A 1 188 ? 32.335 -13.310 -8.896 1.00 82.19 188 VAL A N 1
ATOM 1530 C CA . VAL A 1 188 ? 33.723 -13.254 -9.363 1.00 82.19 188 VAL A CA 1
ATOM 1531 C C . VAL A 1 188 ? 33.694 -12.660 -10.776 1.00 82.19 188 VAL A C 1
ATOM 1533 O O . VAL A 1 188 ? 32.912 -13.142 -11.599 1.00 82.19 188 VAL A O 1
ATOM 1536 N N . PRO A 1 189 ? 34.494 -11.622 -11.082 1.00 78.62 189 PRO A N 1
ATOM 1537 C CA . PRO A 1 189 ? 34.569 -11.081 -12.431 1.00 78.62 189 PRO A CA 1
ATOM 1538 C C . PRO A 1 189 ? 34.893 -12.194 -13.428 1.00 78.62 189 PRO A C 1
ATOM 1540 O O . PRO A 1 189 ? 35.844 -12.951 -13.242 1.00 78.62 189 PRO A O 1
ATOM 1543 N N . TYR A 1 190 ? 34.091 -12.313 -14.480 1.00 75.50 190 TYR A N 1
ATOM 1544 C CA . TYR A 1 190 ? 34.364 -13.272 -15.537 1.00 75.50 190 TYR A CA 1
ATOM 1545 C C . TYR A 1 190 ? 35.553 -12.775 -16.373 1.00 75.50 190 TYR A C 1
ATOM 1547 O O . TYR A 1 190 ? 35.461 -11.763 -17.064 1.00 75.50 190 TYR A O 1
ATOM 1555 N N . PHE A 1 191 ? 36.680 -13.484 -16.293 1.00 78.38 191 PHE A N 1
ATOM 1556 C CA . PHE A 1 191 ? 37.943 -13.106 -16.942 1.00 78.38 191 PHE A CA 1
ATOM 1557 C C . PHE A 1 191 ? 38.105 -13.638 -18.375 1.00 78.38 191 PHE A C 1
ATOM 1559 O O . PHE A 1 191 ? 39.193 -13.553 -18.934 1.00 78.38 191 PHE A O 1
ATOM 1566 N N . GLY A 1 192 ? 37.054 -14.184 -18.997 1.00 69.38 192 GLY A N 1
ATOM 1567 C CA . GLY A 1 192 ? 37.127 -14.559 -20.414 1.00 69.38 192 GLY A CA 1
ATOM 1568 C C . GLY A 1 192 ? 37.645 -15.971 -20.714 1.00 69.38 192 GLY A C 1
ATOM 1569 O O . GLY A 1 192 ? 37.817 -16.291 -21.884 1.00 69.38 192 GLY A O 1
ATOM 1570 N N . PHE A 1 193 ? 37.885 -16.823 -19.709 1.00 72.25 193 PHE A N 1
ATOM 1571 C CA . PHE A 1 193 ? 38.490 -18.148 -19.923 1.00 72.25 193 PHE A CA 1
ATOM 1572 C C . PHE A 1 193 ? 37.590 -19.161 -20.661 1.00 72.25 193 PHE A C 1
ATOM 1574 O O . PHE A 1 193 ? 38.115 -20.109 -21.240 1.00 72.25 193 PHE A O 1
ATOM 1581 N N . GLN A 1 194 ? 36.262 -18.987 -20.656 1.00 76.75 194 GLN A N 1
ATOM 1582 C CA . GLN A 1 194 ? 35.313 -19.866 -21.356 1.00 76.75 194 GLN A CA 1
ATOM 1583 C C . GLN A 1 194 ? 34.072 -19.098 -21.822 1.00 76.75 194 GLN A C 1
ATOM 1585 O O . GLN A 1 194 ? 33.314 -18.642 -20.963 1.00 76.75 194 GLN A O 1
ATOM 1590 N N . PRO A 1 195 ? 33.824 -18.967 -23.141 1.00 70.94 195 PRO A N 1
ATOM 1591 C CA . PRO A 1 195 ? 32.706 -18.174 -23.645 1.00 70.94 195 PRO A CA 1
ATOM 1592 C C . PRO A 1 195 ? 31.388 -18.600 -22.980 1.00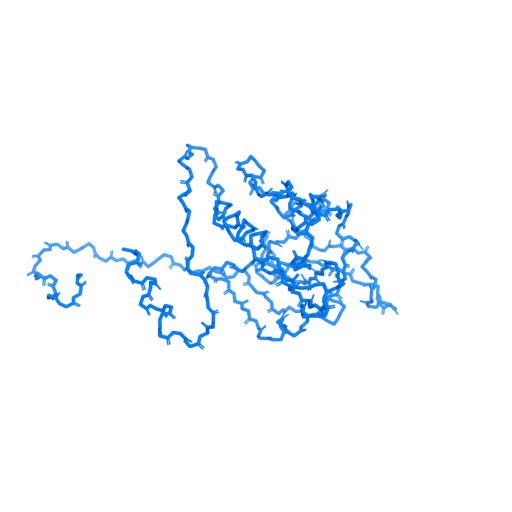 70.94 195 PRO A C 1
ATOM 1594 O O . PRO A 1 195 ? 31.197 -19.796 -22.739 1.00 70.94 195 PRO A O 1
ATOM 1597 N N . PRO A 1 196 ? 30.486 -17.649 -22.665 1.00 69.31 196 PRO A N 1
ATOM 1598 C CA . PRO A 1 196 ? 29.202 -17.993 -22.074 1.00 69.31 196 PRO A CA 1
ATOM 1599 C C . PRO A 1 196 ? 28.468 -18.976 -23.001 1.00 69.31 196 PRO A C 1
ATOM 1601 O O . PRO A 1 196 ? 28.543 -18.821 -24.226 1.00 69.31 196 PRO A O 1
ATOM 1604 N N . PRO A 1 197 ? 27.784 -19.998 -22.455 1.00 72.94 197 PRO A N 1
ATOM 1605 C CA . PRO A 1 197 ? 27.055 -20.950 -23.276 1.00 72.94 197 PRO A CA 1
ATOM 1606 C C . PRO A 1 197 ? 26.041 -20.219 -24.177 1.00 72.94 197 PRO A C 1
ATOM 1608 O O . PRO A 1 197 ? 25.385 -19.288 -23.701 1.00 72.94 197 PRO A O 1
ATOM 1611 N N . PRO A 1 198 ? 25.853 -20.643 -25.441 1.00 64.38 198 PRO A N 1
ATOM 1612 C CA . PRO A 1 198 ? 24.984 -19.951 -26.400 1.00 64.38 198 PRO A CA 1
ATOM 1613 C C . PRO A 1 198 ? 23.526 -19.795 -25.949 1.00 64.38 198 PRO A C 1
ATOM 1615 O O . PRO A 1 198 ? 22.821 -18.932 -26.453 1.00 64.38 198 PRO A O 1
ATOM 1618 N N . SER A 1 199 ? 23.069 -20.631 -25.013 1.00 56.16 199 SER A N 1
ATOM 1619 C CA . SER A 1 199 ? 21.698 -20.652 -24.498 1.00 56.16 199 SER A CA 1
ATOM 1620 C C . SER A 1 199 ? 21.445 -19.707 -23.316 1.00 56.16 199 SER A C 1
ATOM 1622 O O . SER A 1 199 ? 20.348 -19.724 -22.771 1.00 56.16 199 SER A O 1
ATOM 1624 N N . PHE A 1 200 ? 22.449 -18.944 -22.868 1.00 51.34 200 PHE A N 1
ATOM 1625 C CA . PHE A 1 200 ? 22.368 -18.083 -21.676 1.00 51.34 200 PHE A CA 1
ATOM 1626 C C . PHE A 1 200 ? 22.499 -16.578 -21.982 1.00 51.34 200 PHE A C 1
ATOM 1628 O O . PHE A 1 200 ? 22.706 -15.790 -21.056 1.00 51.34 200 PHE A O 1
ATOM 1635 N N . VAL A 1 201 ? 22.393 -16.174 -23.255 1.00 46.53 201 VAL A N 1
ATOM 1636 C CA . VAL A 1 201 ? 22.466 -14.768 -23.703 1.00 46.53 201 VAL A CA 1
ATOM 1637 C C . VAL A 1 201 ? 21.113 -14.280 -24.200 1.00 46.53 201 VAL A C 1
ATOM 1639 O O . VAL A 1 201 ? 20.514 -14.996 -25.028 1.00 46.53 201 VAL A O 1
#

Nearest PDB structures (foldseek):
  1v84-assembly1_B  TM=9.227E-01  e=1.838E-17  Homo sapiens
  2d0j-assembly2_D  TM=8.901E-01  e=3.079E-17  Homo sapiens
  1v83-assembly1_B  TM=9.172E-01  e=1.273E-16  Homo sapiens
  1v82-assembly1_A  TM=8.954E-01  e=2.274E-16  Homo sapiens
  1v84-assembly1_A  TM=9.010E-01  e=3.349E-16  Homo sapiens

pLDDT: mean 92.5, std 10.02, range [46.53, 98.88]

Secondary structure (DSSP, 8-state):
-HHHHHHHHHHS-S-------PPPP-SS----SHHHHHHHHHHHHHSPPPTT---EEE---TTSEE-THHHHHHHT-SSEEE--EES-TTSSEEEEEEETTEEEEEEEEE-SS-TTSSS-S-GGGEEEETTHHHHSTT----SS-TT-HHHHHHHHTT-SSGGGSEE-HHHHT---EE---PPPPP-----SSSPPPGGG-

Foldseek 3Di:
DLVVVVVCVVPVPDDDDDDDDDDDDDDPDDQPCQRVVVRVLVVCLVVPDDPPDWDKDADDDPFKDFFPVVVVFRSPWPFKAFAKEAPPQVDRIWTFAADPVDLFFTDAIDAPHPRVQLERHDSRGMMGTSCLCNVLVVQGADDPCSPCRNVSNVVSSPDPGPRVHGYTPRSNPDHRMYPGHDDDDDDDPDPPPDPDPPVPD

Radius of gyration: 19.32 Å; Cα contacts (8 Å, |Δi|>4): 309; chains: 1; bounding box: 60×37×50 Å

Solvent-accessible surface area (backbone atoms only — not comparable to full-atom values): 12128 Å² total; per-residue (Å²): 111,72,63,61,57,51,51,56,54,73,68,63,84,58,96,82,81,96,80,88,57,80,72,79,92,61,94,80,70,80,60,74,60,37,48,44,54,40,50,51,52,53,49,48,55,77,57,66,74,57,93,92,56,88,54,70,44,66,60,78,68,94,56,46,45,74,43,76,64,47,64,59,55,52,69,70,42,79,58,33,26,33,29,23,28,24,54,33,73,93,34,76,51,27,17,49,37,37,36,93,92,40,45,74,39,64,74,50,66,46,42,79,61,62,53,86,43,67,41,38,57,58,62,75,24,41,37,32,24,45,64,43,52,59,77,26,73,81,51,55,60,71,77,80,52,70,92,45,52,52,39,50,37,43,43,46,57,68,43,88,38,55,72,75,35,42,51,28,47,78,28,29,72,39,73,42,33,33,56,49,74,78,77,85,79,87,73,80,81,84,85,74,91,66,79,78,62,86,91,79,118

InterPro domains:
  IPR005027 Glycosyl transferase, family 43 [PF03360] (4-182)
  IPR005027 Glycosyl transferase, family 43 [PTHR10896] (5-185)
  IPR029044 Nucleotide-diphospho-sugar transferases [G3DSA:3.90.550.10] (3-190)
  IPR029044 Nucleotide-diphospho-sugar transferases [SSF53448] (4-188)

Organism: Hydatigena taeniaeformis (NCBI:txid6205)

Sequence (201 aa):
MLLLVSEVLSECGVPYTHLFAMSPFRRRKRVRGSAQRNKGIEWIRTHPLPNTEKGIVFFADDDNTYDPRIFIEMRTTQLGSTWPVGLVGGSKWEGCITDPKDRSKIIDFWCIFRPWRQFPFDMAAFAVNARLFTLFPTARFDYHRALEQEGLILSQLGFQSAYDLEPKADGCSKILVWHTQTRTPSFVPYFGFQPPPPSFV